Protein AF-A0A496WKT6-F1 (afdb_monomer)

Mean predicted aligned error: 9.37 Å

Nearest PDB structures (foldseek):
  3ge2-assembly1_A-2  TM=4.734E-01  e=3.370E+00  Streptococcus pneumoniae TIGR4
  5cyb-assembly1_A-2  TM=4.180E-01  e=4.464E+00  Streptococcus pneumoniae
  1j1t-assembly1_A  TM=3.354E-01  e=2.031E+00  Alteromonas sp. 272

Sequence (180 aa):
MPILKKLAAICFAIAYWLSPQLMANPLDGVAYVGAETCSGCHQKQHQQWQQSDHHKAMQVATADSVLGDFSSVTLSYHDIKSRFYKNKKHYYVDTLDNAGATSTFEIKYTFGFYPLQQYLLETKDGHIQALNTAWDSRSEEEGGQRWFHLQPDENITPEHPFFWARHFQNWNSRCASCHS

Foldseek 3Di:
DDDPPPPVPPVVVVVVVPPPPPPVPDPPDDDDPDPVVVCVPPVVVSVVCCPDQLVLQKDFDWPVNDQADQCQDWDAALNWIWTWHDDDTWIKIFTAALVRDTDIFTFGMWHTDPQKIWTWTQDPPRWIFTAQKIARNDDVVVVGRDIDGVCRPDNDDSPRCPHRNHDVRGCVPNPVVPRD

Solvent-accessible surface area (backbone atoms only — not comparable to full-atom values): 10717 Å² total; per-residue (Å²): 140,90,73,86,78,71,72,76,66,63,71,66,64,59,62,71,76,67,55,76,73,80,68,69,72,67,89,80,80,73,76,88,71,61,72,72,70,46,35,85,83,38,48,70,62,44,58,55,41,68,73,34,66,76,54,38,31,43,40,66,45,37,85,90,62,54,85,59,81,37,88,61,44,73,48,76,57,71,91,44,57,39,36,28,27,61,59,94,78,45,40,34,36,38,28,66,41,76,85,63,46,81,42,79,42,54,41,51,26,30,34,41,57,76,65,38,28,33,41,28,34,69,50,77,96,80,43,33,25,35,48,53,49,32,24,28,58,37,52,65,94,77,71,24,71,41,81,47,56,81,64,75,88,56,91,54,45,77,86,33,59,72,23,36,76,30,77,77,21,31,31,68,86,72,42,35,92,83,48,109

Structure (mmCIF, N/CA/C/O backbone):
data_AF-A0A496WKT6-F1
#
_entry.id   AF-A0A496WKT6-F1
#
loop_
_atom_site.group_PDB
_atom_site.id
_atom_site.type_symbol
_atom_site.label_atom_id
_atom_site.label_alt_id
_atom_site.label_comp_id
_atom_site.label_asym_id
_atom_site.label_entity_id
_atom_site.label_seq_id
_atom_site.pdbx_PDB_ins_code
_atom_site.Cartn_x
_atom_site.Cartn_y
_atom_site.Cartn_z
_atom_site.occupancy
_atom_site.B_iso_or_equiv
_atom_site.auth_seq_id
_atom_site.auth_comp_id
_atom_site.auth_asym_id
_atom_site.auth_atom_id
_atom_sit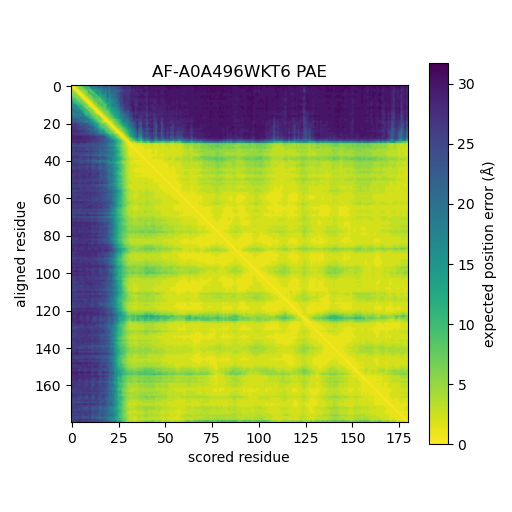e.pdbx_PDB_model_num
ATOM 1 N N . MET A 1 1 ? 23.785 -76.139 1.133 1.00 49.91 1 MET A N 1
ATOM 2 C CA . MET A 1 1 ? 23.189 -75.620 -0.124 1.00 49.91 1 MET A CA 1
ATOM 3 C C . MET A 1 1 ? 21.771 -76.165 -0.242 1.00 49.91 1 MET A C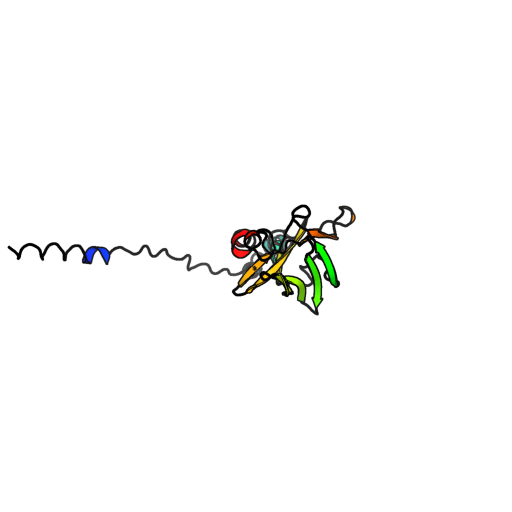 1
ATOM 5 O O . MET A 1 1 ? 21.636 -77.356 -0.028 1.00 49.91 1 MET A O 1
ATOM 9 N N . PRO A 1 2 ? 20.725 -75.427 -0.640 1.00 49.38 2 PRO A N 1
ATOM 10 C CA . PRO A 1 2 ? 20.384 -74.024 -0.437 1.00 49.38 2 PRO A CA 1
ATOM 11 C C . PRO A 1 2 ? 18.871 -73.907 -0.094 1.00 49.38 2 PRO A C 1
ATOM 13 O O . PRO A 1 2 ? 18.097 -73.433 -0.913 1.00 49.38 2 PRO A O 1
ATOM 16 N N . ILE A 1 3 ? 18.413 -74.389 1.071 1.00 53.09 3 ILE A N 1
ATOM 17 C CA . ILE A 1 3 ? 16.964 -74.357 1.413 1.00 53.09 3 ILE A CA 1
ATOM 18 C C . ILE A 1 3 ? 16.673 -73.607 2.729 1.00 53.09 3 ILE A C 1
ATOM 20 O O . ILE A 1 3 ? 15.582 -73.079 2.909 1.00 53.09 3 ILE A O 1
ATOM 24 N N . LEU A 1 4 ? 17.672 -73.389 3.593 1.00 50.53 4 LEU A N 1
ATOM 25 C CA . LEU A 1 4 ? 17.487 -72.680 4.872 1.00 50.53 4 LEU A CA 1
ATOM 26 C C . LEU A 1 4 ? 17.554 -71.136 4.809 1.00 50.53 4 LEU A C 1
ATOM 28 O O . LEU A 1 4 ? 17.480 -70.487 5.845 1.00 50.53 4 LEU A O 1
ATOM 32 N N . LYS A 1 5 ? 17.680 -70.517 3.625 1.00 48.59 5 LYS A N 1
ATOM 33 C CA . LYS A 1 5 ? 17.775 -69.043 3.490 1.00 48.59 5 LYS A CA 1
ATOM 34 C C . LYS A 1 5 ? 16.471 -68.334 3.096 1.0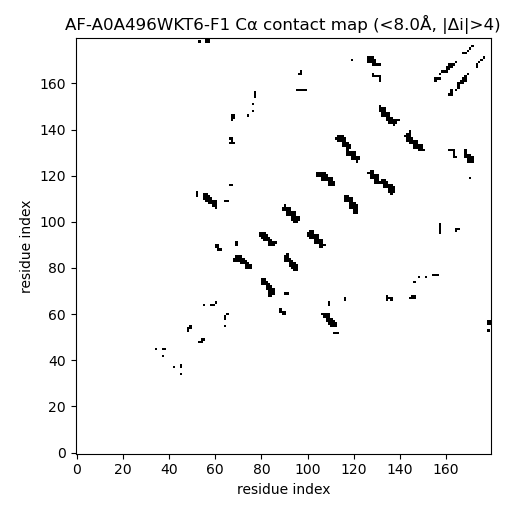0 48.59 5 LYS A C 1
ATOM 36 O O . LYS A 1 5 ? 16.482 -67.117 2.960 1.00 48.59 5 LYS A O 1
ATOM 41 N N . LYS A 1 6 ? 15.352 -69.047 2.914 1.00 50.62 6 LYS A N 1
ATOM 42 C CA . LYS A 1 6 ? 14.091 -68.431 2.444 1.00 50.62 6 LYS A CA 1
ATOM 43 C C . LYS A 1 6 ? 13.041 -68.153 3.524 1.00 50.62 6 LYS A C 1
ATOM 45 O O . LYS A 1 6 ? 12.056 -67.493 3.224 1.00 50.62 6 LYS A O 1
ATOM 50 N N . LEU A 1 7 ? 13.258 -68.575 4.770 1.00 49.38 7 LEU A N 1
ATOM 51 C CA . LEU A 1 7 ? 12.285 -68.359 5.854 1.00 49.38 7 LEU A CA 1
ATOM 52 C C . LEU A 1 7 ? 12.577 -67.129 6.732 1.00 49.38 7 LEU A C 1
ATOM 54 O O . LEU A 1 7 ? 11.679 -66.656 7.414 1.00 49.38 7 LEU A O 1
ATOM 58 N N . ALA A 1 8 ? 13.776 -66.542 6.664 1.00 49.19 8 ALA A N 1
ATOM 59 C CA . ALA A 1 8 ? 14.111 -65.343 7.444 1.00 49.19 8 ALA A CA 1
ATOM 60 C C . ALA A 1 8 ? 13.703 -64.013 6.771 1.00 49.19 8 ALA A C 1
ATOM 62 O O . ALA A 1 8 ? 13.700 -62.975 7.423 1.00 49.19 8 ALA A O 1
ATOM 63 N N . ALA A 1 9 ? 13.339 -64.022 5.483 1.00 49.06 9 ALA A N 1
ATOM 64 C CA . ALA A 1 9 ? 13.012 -62.798 4.739 1.00 49.06 9 ALA A CA 1
ATOM 65 C C . ALA A 1 9 ? 11.518 -62.420 4.770 1.00 49.06 9 ALA A C 1
ATOM 67 O O . ALA A 1 9 ? 11.159 -61.326 4.349 1.00 49.06 9 ALA A O 1
ATOM 68 N N . ILE A 1 10 ? 10.641 -63.299 5.268 1.00 49.53 10 ILE A N 1
ATOM 69 C CA . ILE A 1 10 ? 9.184 -63.071 5.242 1.00 49.53 10 ILE A CA 1
ATOM 70 C C . ILE A 1 10 ? 8.683 -62.413 6.542 1.00 49.53 10 ILE A C 1
ATOM 72 O O . ILE A 1 10 ? 7.690 -61.692 6.518 1.00 49.53 10 ILE A O 1
ATOM 76 N N . CYS A 1 11 ? 9.408 -62.535 7.660 1.00 47.59 11 CYS A N 1
ATOM 77 C CA . CYS A 1 11 ? 9.005 -61.897 8.921 1.00 47.59 11 CYS A CA 1
ATOM 78 C C . CYS A 1 11 ? 9.361 -60.404 9.036 1.00 47.59 11 CYS A C 1
ATOM 80 O O . CYS A 1 11 ? 8.801 -59.732 9.895 1.00 47.59 11 CYS A O 1
ATOM 82 N N . PHE A 1 12 ? 10.222 -59.852 8.174 1.00 45.38 12 PHE A N 1
ATOM 83 C CA . PHE A 1 12 ? 10.554 -58.417 8.207 1.00 45.38 12 PHE A CA 1
ATOM 84 C C . PHE A 1 12 ? 9.697 -57.544 7.274 1.00 45.38 12 PHE A C 1
ATOM 86 O O . PHE A 1 12 ? 9.683 -56.327 7.430 1.00 45.38 12 PHE A O 1
ATOM 93 N N . ALA A 1 13 ? 8.937 -58.134 6.345 1.00 48.50 13 ALA A N 1
ATOM 94 C CA . ALA A 1 13 ? 8.092 -57.372 5.420 1.00 48.50 13 ALA A CA 1
ATOM 95 C C . ALA A 1 13 ? 6.701 -57.024 5.991 1.00 48.50 13 ALA A C 1
ATOM 97 O 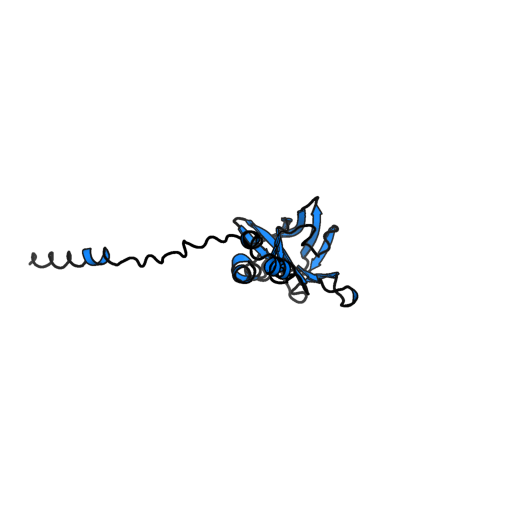O . ALA A 1 13 ? 6.059 -56.092 5.516 1.00 48.50 13 ALA A O 1
ATOM 98 N N . ILE A 1 14 ? 6.239 -57.732 7.028 1.00 48.44 14 ILE A N 1
ATOM 99 C CA . ILE A 1 14 ? 4.912 -57.509 7.635 1.00 48.44 14 ILE A CA 1
ATOM 100 C C . ILE A 1 14 ? 4.972 -56.431 8.735 1.00 48.44 14 ILE A C 1
ATOM 102 O O . ILE A 1 14 ? 3.994 -55.728 8.973 1.00 48.44 14 ILE A O 1
ATOM 106 N N . ALA A 1 15 ? 6.137 -56.218 9.356 1.00 47.81 15 ALA A N 1
ATOM 107 C CA . ALA A 1 15 ? 6.308 -55.220 10.416 1.00 47.81 15 ALA A CA 1
ATOM 108 C C . ALA A 1 15 ? 6.337 -53.759 9.914 1.00 47.81 15 ALA A C 1
ATOM 110 O O . ALA A 1 15 ? 6.091 -52.844 10.694 1.00 47.81 15 ALA A O 1
ATOM 111 N N . TYR A 1 16 ? 6.574 -53.521 8.618 1.00 46.38 16 TYR A N 1
ATOM 112 C CA . TYR A 1 16 ? 6.494 -52.174 8.029 1.00 46.38 16 TYR A CA 1
ATOM 113 C C . TYR A 1 16 ? 5.067 -51.748 7.645 1.00 46.38 16 TYR A C 1
ATOM 115 O O . TYR A 1 16 ? 4.831 -50.568 7.410 1.00 46.38 16 TYR A O 1
ATOM 123 N N . TRP A 1 17 ? 4.105 -52.678 7.626 1.00 48.31 17 TRP A N 1
ATOM 124 C CA . TRP A 1 17 ? 2.692 -52.393 7.326 1.00 48.31 17 TRP A CA 1
ATOM 125 C C . TRP A 1 17 ? 1.844 -52.088 8.569 1.00 48.31 17 TRP A C 1
ATOM 127 O O . TRP A 1 17 ? 0.676 -51.736 8.448 1.00 48.31 17 TRP A O 1
ATOM 137 N N . LEU A 1 18 ? 2.435 -52.203 9.760 1.00 48.38 18 LEU A N 1
ATOM 138 C CA . LEU A 1 18 ? 1.813 -51.890 11.052 1.00 48.38 18 LEU A CA 1
ATOM 139 C C . LEU A 1 18 ? 2.598 -50.825 11.820 1.0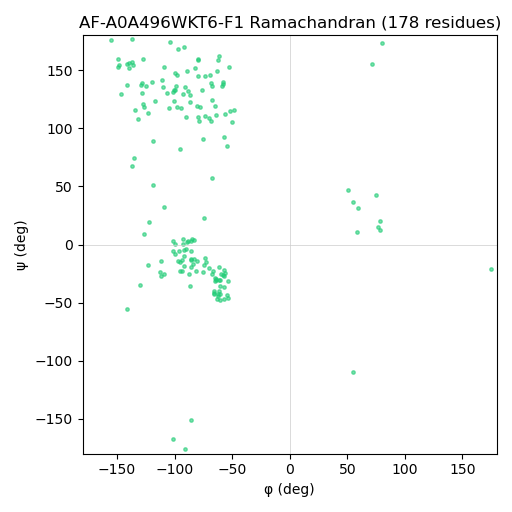0 48.38 18 LEU A C 1
ATOM 141 O O . LEU A 1 18 ? 2.440 -50.683 13.030 1.00 48.38 18 LEU A O 1
ATOM 145 N N . SER A 1 19 ? 3.435 -50.051 11.126 1.00 52.50 19 SER A N 1
ATOM 146 C CA . SER A 1 19 ? 3.768 -48.735 11.654 1.00 52.50 19 SER A CA 1
ATOM 147 C C . SER A 1 19 ? 2.458 -47.952 11.636 1.00 52.50 19 SER A C 1
ATOM 149 O O . SER A 1 19 ? 1.892 -47.799 10.549 1.00 52.50 19 SER A O 1
ATOM 151 N N . PRO A 1 20 ? 1.940 -47.472 12.782 1.00 54.06 20 PRO A N 1
ATOM 152 C CA . PRO A 1 20 ? 0.956 -46.417 12.722 1.00 54.06 20 PRO A CA 1
ATOM 153 C C . PRO A 1 20 ? 1.670 -45.328 11.939 1.00 54.06 20 PRO A C 1
ATOM 155 O O . PRO A 1 20 ? 2.682 -44.790 12.396 1.00 54.06 20 PRO A O 1
ATOM 158 N N . GLN A 1 21 ? 1.200 -45.047 10.723 1.00 59.75 21 GLN A N 1
ATOM 159 C CA . GLN A 1 21 ? 1.409 -43.720 10.192 1.00 59.75 21 GLN A CA 1
ATOM 160 C C . GLN A 1 21 ? 0.967 -42.830 11.344 1.00 59.75 21 GLN A C 1
ATOM 162 O O . GLN A 1 21 ? -0.179 -42.918 11.794 1.00 59.75 21 GLN A O 1
ATOM 167 N N . LEU A 1 22 ? 1.907 -42.067 11.898 1.00 53.47 22 LEU A N 1
ATOM 168 C CA . LEU A 1 22 ? 1.570 -40.814 12.531 1.00 53.47 22 LEU A CA 1
ATOM 169 C C . LEU A 1 22 ? 0.815 -40.062 11.439 1.00 53.47 22 LEU A C 1
ATOM 171 O O . LEU A 1 22 ? 1.399 -39.335 10.641 1.00 53.47 22 LEU A O 1
ATOM 175 N N . MET A 1 23 ? -0.486 -40.339 11.348 1.00 53.28 23 MET A N 1
ATOM 176 C CA . MET A 1 23 ? -1.469 -39.418 10.853 1.00 53.28 23 MET A CA 1
ATOM 177 C C . MET A 1 23 ? -1.252 -38.251 11.792 1.00 53.28 23 MET A C 1
ATOM 179 O O . MET A 1 23 ? -1.722 -38.245 12.931 1.00 53.28 23 MET A O 1
ATOM 183 N N . ALA A 1 24 ? -0.398 -37.323 11.369 1.00 54.75 24 ALA A N 1
ATOM 184 C CA . ALA A 1 24 ? -0.526 -35.969 11.827 1.00 54.75 24 ALA A CA 1
ATOM 185 C C . ALA A 1 24 ? -1.998 -35.678 11.576 1.00 54.75 24 ALA A C 1
ATOM 187 O O . ALA A 1 24 ? -2.410 -35.619 10.420 1.00 54.75 24 ALA A O 1
ATOM 188 N N . ASN A 1 25 ? -2.802 -35.648 12.642 1.00 52.69 25 ASN A N 1
ATOM 189 C CA . ASN A 1 25 ? -4.105 -35.029 12.550 1.00 52.69 25 ASN A CA 1
ATOM 190 C C . ASN A 1 25 ? -3.781 -33.656 11.972 1.00 52.69 25 ASN A C 1
ATOM 192 O O . ASN A 1 25 ? -3.066 -32.890 12.637 1.00 52.69 25 ASN A O 1
ATOM 196 N N . PRO A 1 26 ? -4.236 -33.337 10.749 1.00 59.00 26 PRO A N 1
ATOM 197 C CA . PRO A 1 26 ? -4.323 -31.942 10.400 1.00 59.00 26 PRO A CA 1
ATOM 198 C C . PRO A 1 26 ? -5.129 -31.307 11.537 1.00 59.00 26 PRO A C 1
ATOM 200 O O . PRO A 1 26 ? -5.925 -31.977 12.207 1.00 59.00 26 PRO A O 1
ATOM 203 N N . LEU A 1 27 ? -4.928 -30.029 11.806 1.00 59.00 27 LEU A N 1
ATOM 204 C CA . LEU A 1 27 ? -5.876 -29.282 12.626 1.00 59.00 27 LEU A CA 1
ATOM 205 C C . LEU A 1 27 ? -7.208 -29.152 11.850 1.00 59.00 27 LEU A C 1
ATOM 207 O O . LEU A 1 27 ? -7.673 -28.056 11.571 1.00 59.00 27 LEU A O 1
ATOM 211 N N . ASP A 1 28 ? -7.808 -30.276 11.461 1.00 62.28 28 ASP A N 1
ATOM 212 C CA . ASP A 1 28 ? -9.133 -30.409 10.893 1.00 62.28 28 ASP A CA 1
ATOM 213 C C . ASP A 1 28 ? -10.098 -30.239 12.061 1.00 62.28 28 ASP A C 1
ATOM 215 O O . ASP A 1 28 ? -10.422 -31.193 12.771 1.00 62.28 28 ASP A O 1
ATOM 219 N N . GLY A 1 29 ? -10.526 -29.005 12.326 1.00 56.31 29 GLY A N 1
ATOM 220 C CA . GLY A 1 29 ? -11.596 -28.836 13.306 1.00 56.31 29 GLY A CA 1
ATOM 221 C C . GLY A 1 29 ? -12.005 -27.430 13.697 1.00 56.31 29 GLY A C 1
ATOM 222 O O . GLY A 1 29 ? -13.133 -27.266 14.150 1.00 56.31 29 GLY A O 1
ATOM 223 N N . VAL A 1 30 ? -11.171 -26.408 13.509 1.00 64.62 30 VAL A N 1
ATOM 224 C CA . VAL A 1 30 ? -11.621 -25.026 13.729 1.00 64.62 30 VAL A CA 1
ATOM 225 C C . VAL A 1 30 ? -11.493 -24.266 12.424 1.00 64.62 30 VAL A C 1
ATOM 227 O O . VAL A 1 30 ? -10.456 -23.686 12.115 1.00 64.62 30 VAL A O 1
ATOM 230 N N . ALA A 1 31 ? -12.563 -24.307 11.631 1.00 84.06 31 ALA A N 1
ATOM 231 C CA . ALA A 1 31 ? -12.713 -23.402 10.505 1.00 84.06 31 ALA A CA 1
ATOM 232 C C . ALA A 1 31 ? -12.654 -21.955 11.014 1.00 84.06 31 ALA A C 1
ATOM 234 O O . ALA A 1 31 ? -13.249 -21.624 12.042 1.00 84.06 31 ALA A O 1
ATOM 235 N N . TYR A 1 32 ? -11.948 -21.085 10.295 1.00 87.94 32 TYR A N 1
ATOM 236 C CA . TYR A 1 32 ? -11.981 -19.653 10.566 1.00 87.94 32 TYR A CA 1
ATOM 237 C C . TYR A 1 32 ? -13.401 -19.127 10.305 1.00 87.94 32 TYR A C 1
ATOM 239 O O . TYR A 1 32 ? -13.860 -19.107 9.165 1.00 87.94 32 TYR A O 1
ATOM 247 N N . VAL A 1 33 ? -14.110 -18.727 11.365 1.00 93.31 33 VAL A N 1
ATOM 248 C CA . VAL A 1 33 ? -15.515 -18.269 11.290 1.00 93.31 33 VAL A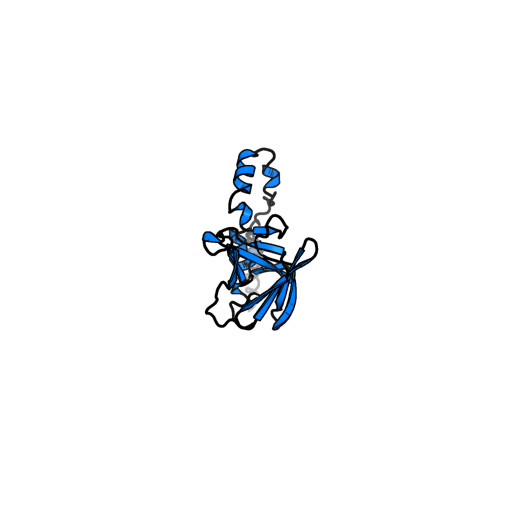 CA 1
ATOM 249 C C . VAL A 1 33 ? -15.662 -16.759 11.068 1.00 93.31 33 VAL A C 1
ATOM 251 O O . VAL A 1 33 ? -16.780 -16.266 10.928 1.00 93.31 33 VAL A O 1
ATOM 254 N N . GLY A 1 34 ? -14.549 -16.021 11.042 1.00 93.00 34 GLY A N 1
ATOM 255 C CA . GLY A 1 34 ? -14.532 -14.564 10.913 1.00 93.00 34 GLY A CA 1
ATOM 256 C C . GLY A 1 34 ? -15.022 -13.815 12.159 1.00 93.00 34 GLY A C 1
ATOM 257 O O . GLY A 1 34 ? -15.798 -14.325 12.967 1.00 93.00 34 GLY A O 1
ATOM 258 N N . ALA A 1 35 ? -14.568 -12.569 12.306 1.00 93.94 35 ALA A N 1
ATOM 259 C CA . ALA A 1 35 ? -14.901 -11.725 13.457 1.00 93.94 35 ALA A CA 1
ATOM 260 C C . ALA A 1 35 ? -16.400 -11.380 13.550 1.00 93.94 35 ALA A C 1
ATOM 262 O O . ALA A 1 35 ? -16.931 -11.243 14.652 1.00 93.94 35 ALA A O 1
ATOM 263 N N . GLU A 1 36 ? -17.096 -11.307 12.412 1.00 95.19 36 GLU A N 1
ATOM 264 C CA . GLU A 1 36 ? -18.522 -10.962 12.367 1.00 95.19 36 GLU A CA 1
ATOM 265 C C . GLU A 1 36 ? -19.408 -11.991 13.075 1.00 95.19 36 GLU A C 1
ATOM 267 O O . GLU A 1 36 ? -20.402 -11.626 13.696 1.00 95.19 36 GLU A O 1
ATOM 272 N N . THR A 1 37 ? -19.016 -13.268 13.085 1.00 96.06 37 THR A N 1
ATOM 273 C CA . THR A 1 37 ? -19.725 -14.310 13.847 1.00 96.06 37 THR A CA 1
ATOM 274 C C . THR A 1 37 ? -19.733 -14.002 15.351 1.00 96.06 37 THR A C 1
ATOM 276 O O . THR A 1 37 ? -20.683 -14.333 16.060 1.00 96.06 37 THR A O 1
ATOM 279 N N . CYS A 1 38 ? -18.699 -13.321 15.851 1.00 96.44 38 CYS A N 1
ATOM 280 C CA . CYS A 1 38 ? -18.548 -12.971 17.261 1.00 96.44 38 CYS A CA 1
ATOM 281 C C . CYS A 1 38 ? -19.352 -11.719 17.654 1.00 96.44 38 CYS A C 1
ATOM 283 O O . CYS A 1 38 ? -19.658 -11.530 18.837 1.00 96.44 38 CYS A O 1
ATOM 285 N N . SER A 1 39 ? -19.690 -10.851 16.693 1.00 96.88 39 SER A N 1
ATOM 286 C CA . SER A 1 39 ? -20.239 -9.514 16.960 1.00 96.88 39 SER A CA 1
ATOM 287 C C . SER A 1 39 ? -21.617 -9.554 17.635 1.00 96.88 39 SER A C 1
ATOM 289 O O . SER A 1 39 ? -21.924 -8.682 18.447 1.00 96.88 39 SER A O 1
ATOM 291 N N . GLY A 1 40 ? -22.409 -10.606 17.395 1.00 95.94 40 GLY A N 1
ATOM 292 C CA . GLY A 1 40 ? -23.747 -10.786 17.971 1.00 95.94 40 GLY A CA 1
ATOM 293 C C . GLY A 1 40 ? -23.785 -11.022 19.488 1.00 95.94 40 GLY A C 1
ATOM 294 O O . GLY A 1 40 ? -24.784 -10.690 20.122 1.00 95.94 40 GLY A O 1
ATOM 295 N N . CYS A 1 41 ? -22.709 -11.547 20.083 1.00 98.38 41 CYS A N 1
ATOM 296 C CA . CYS A 1 41 ? -22.600 -11.767 21.535 1.00 98.38 41 CYS A CA 1
ATOM 297 C C . CYS A 1 41 ? -21.547 -10.863 22.196 1.00 98.38 41 CYS A C 1
ATOM 299 O O . CYS A 1 41 ? -21.627 -10.598 23.394 1.00 98.38 41 CYS A O 1
ATOM 301 N N . HIS A 1 42 ? -20.559 -10.389 21.430 1.00 98.25 42 HIS A N 1
ATOM 302 C CA . HIS A 1 42 ? -19.425 -9.602 21.917 1.00 98.25 42 HIS A CA 1
ATOM 303 C C . HIS A 1 42 ? -19.382 -8.206 21.281 1.00 98.25 42 HIS A C 1
ATOM 305 O O . HIS A 1 42 ? -18.344 -7.782 20.768 1.00 98.25 42 HIS A O 1
ATOM 311 N N . GLN A 1 43 ? -20.499 -7.469 21.313 1.00 98.31 43 GLN A N 1
ATOM 312 C CA . GLN A 1 43 ? -20.623 -6.186 20.604 1.00 98.31 43 GLN A CA 1
ATOM 313 C C . GLN A 1 43 ? -19.544 -5.184 21.025 1.00 98.31 43 GLN A C 1
ATOM 315 O O . GLN A 1 43 ? -18.909 -4.562 20.178 1.00 98.31 43 GLN A O 1
ATOM 320 N N . LYS A 1 44 ? -19.317 -5.034 22.337 1.00 98.31 44 LYS A N 1
ATOM 321 C CA . LYS A 1 44 ? -18.369 -4.048 22.872 1.00 98.31 44 LYS A CA 1
ATOM 322 C C . LYS A 1 44 ? -16.939 -4.338 22.417 1.00 98.31 44 LYS A C 1
ATOM 324 O O . LYS A 1 44 ? -16.243 -3.429 21.977 1.00 98.31 44 LYS A O 1
ATOM 329 N N . GLN A 1 45 ? -16.506 -5.594 22.511 1.00 98.44 45 GLN A N 1
ATOM 330 C CA . GLN A 1 45 ? -15.173 -6.017 22.083 1.00 98.44 45 GLN A CA 1
ATOM 331 C C . GLN A 1 45 ? -15.016 -5.869 20.572 1.00 98.44 45 GLN A C 1
ATOM 333 O O . GLN A 1 45 ? -13.989 -5.374 20.122 1.00 98.44 45 GLN A O 1
ATOM 338 N N . HIS A 1 46 ? -16.040 -6.239 19.799 1.00 98.12 46 HIS A N 1
ATOM 339 C CA . HIS A 1 46 ? -16.033 -6.081 18.349 1.00 98.12 46 HIS A CA 1
ATOM 340 C C . HIS A 1 46 ? -15.882 -4.610 17.940 1.00 98.12 46 HIS A C 1
ATOM 342 O O . HIS A 1 46 ? -15.007 -4.283 17.146 1.00 98.12 46 HIS A O 1
ATOM 348 N N . GLN A 1 47 ? -16.657 -3.708 18.548 1.00 97.62 47 GLN A N 1
ATOM 349 C CA . GLN A 1 47 ? -16.571 -2.265 18.295 1.00 97.62 47 GLN A CA 1
ATOM 350 C C . GLN A 1 47 ? -15.190 -1.692 18.636 1.00 97.62 47 GLN A C 1
ATOM 352 O O . GLN A 1 47 ? -14.642 -0.900 17.874 1.00 97.62 47 GLN A O 1
ATOM 357 N N . GLN A 1 48 ? -14.602 -2.104 19.763 1.00 98.00 48 GLN A N 1
ATOM 358 C CA . GLN A 1 48 ? -13.249 -1.686 20.143 1.00 98.00 48 GLN A CA 1
ATOM 359 C C . GLN A 1 48 ? -12.194 -2.235 19.176 1.00 98.00 48 GLN A C 1
ATOM 361 O O . GLN A 1 48 ? -11.287 -1.510 18.769 1.00 98.00 48 GLN A O 1
ATOM 366 N N . TRP A 1 49 ? -12.322 -3.502 18.780 1.00 97.62 49 TRP A N 1
ATOM 367 C CA . TRP A 1 49 ? -11.419 -4.138 17.827 1.00 97.62 49 TRP A CA 1
ATOM 368 C C . TRP A 1 49 ? -11.463 -3.454 16.458 1.00 97.62 49 TRP A C 1
ATOM 370 O O . TRP A 1 49 ? -10.400 -3.149 15.926 1.00 97.62 49 TRP A O 1
ATOM 380 N N . GLN A 1 50 ? -12.648 -3.127 15.932 1.00 96.12 50 GLN A N 1
ATOM 381 C CA . GLN A 1 50 ? -12.810 -2.435 14.644 1.00 96.12 50 GLN A CA 1
ATOM 382 C C . GLN A 1 50 ? -12.073 -1.085 14.584 1.00 96.12 50 GLN A C 1
ATOM 384 O O . GLN A 1 50 ? -11.658 -0.645 13.516 1.00 96.12 50 GLN A O 1
ATOM 389 N N . GLN A 1 51 ? -11.868 -0.429 15.728 1.00 94.88 51 GLN A N 1
ATOM 390 C CA . GLN A 1 51 ? -11.129 0.836 15.812 1.00 94.88 51 GLN A CA 1
ATOM 391 C C . GLN A 1 51 ? -9.610 0.647 15.944 1.00 94.88 51 GLN A C 1
ATOM 393 O O . GLN A 1 51 ? -8.855 1.606 15.762 1.00 94.88 51 GLN A O 1
ATOM 398 N N . SER A 1 52 ? -9.153 -0.570 16.246 1.00 95.88 52 SER A N 1
ATOM 399 C CA . SER A 1 52 ? -7.747 -0.882 16.502 1.00 95.88 52 SER A CA 1
ATOM 400 C C . SER A 1 52 ? -6.926 -1.036 15.223 1.00 95.88 52 SER A C 1
ATOM 402 O O . SER A 1 52 ? -7.451 -1.359 14.157 1.00 95.88 52 SER A O 1
ATOM 404 N N . ASP A 1 53 ? -5.610 -0.890 15.344 1.00 94.62 53 ASP A N 1
ATOM 405 C CA . ASP A 1 53 ? -4.695 -1.121 14.223 1.00 94.62 53 ASP A CA 1
ATOM 406 C C . ASP A 1 53 ? -4.597 -2.602 13.841 1.00 94.62 53 ASP A C 1
ATOM 408 O O . ASP A 1 53 ? -4.284 -2.907 12.696 1.00 94.62 53 ASP A O 1
ATOM 412 N N . HIS A 1 54 ? -4.963 -3.531 14.735 1.00 95.38 54 HIS A N 1
ATOM 413 C CA . HIS A 1 54 ? -5.077 -4.952 14.386 1.00 95.38 54 HIS A CA 1
ATOM 414 C C . HIS A 1 54 ? -6.153 -5.186 13.324 1.00 95.38 54 HIS A C 1
ATOM 416 O O . HIS A 1 54 ? -5.927 -5.931 12.378 1.00 95.38 54 HIS A O 1
ATOM 422 N N . HIS A 1 55 ? -7.310 -4.531 13.449 1.00 95.19 55 HIS A N 1
ATOM 423 C CA . HIS A 1 55 ? -8.363 -4.619 12.435 1.00 95.19 55 HIS A CA 1
ATOM 424 C C . HIS A 1 55 ? -7.927 -4.005 11.097 1.00 95.19 55 HIS A C 1
ATOM 426 O O . HIS A 1 55 ? -8.341 -4.460 10.034 1.00 95.19 55 HIS A O 1
ATOM 432 N N . LYS A 1 56 ? -7.068 -2.983 11.151 1.00 95.50 56 LYS A N 1
ATOM 433 C CA . LYS A 1 56 ? -6.565 -2.257 9.979 1.00 95.50 56 LYS A CA 1
ATOM 434 C C . LYS A 1 56 ? -5.239 -2.814 9.449 1.00 95.50 56 LYS A C 1
ATOM 436 O O . LYS A 1 56 ? -4.665 -2.233 8.533 1.00 95.50 56 LYS A O 1
ATOM 441 N N . ALA A 1 57 ? -4.741 -3.916 10.016 1.00 95.69 57 ALA A N 1
ATOM 442 C CA . ALA A 1 57 ? -3.459 -4.500 9.637 1.00 95.69 57 ALA A CA 1
ATOM 443 C C . ALA A 1 57 ? -3.461 -4.924 8.163 1.00 95.69 57 ALA A C 1
ATOM 445 O O . ALA A 1 57 ? -2.489 -4.673 7.453 1.00 95.69 57 ALA A O 1
ATOM 446 N N . MET A 1 58 ? -4.577 -5.490 7.701 1.00 96.31 58 MET A N 1
ATOM 447 C CA . MET A 1 58 ? -4.859 -5.762 6.299 1.00 96.31 58 MET A CA 1
ATOM 448 C C . MET A 1 58 ? -6.358 -5.610 6.051 1.00 96.31 58 MET A C 1
ATOM 450 O O . MET A 1 58 ? -7.171 -6.196 6.762 1.00 96.31 58 MET A O 1
ATOM 454 N N . GLN A 1 59 ? -6.741 -4.841 5.034 1.00 96.88 59 GLN A N 1
ATOM 455 C CA . GLN A 1 59 ? -8.144 -4.672 4.651 1.00 96.88 59 GLN A CA 1
ATOM 456 C C . GLN A 1 59 ? -8.290 -4.753 3.136 1.00 96.88 59 GLN A C 1
ATOM 458 O O . GLN A 1 59 ? -7.360 -4.450 2.394 1.00 96.88 59 GLN A O 1
ATOM 463 N N . VAL A 1 60 ? -9.472 -5.141 2.652 1.00 97.25 60 VAL A N 1
ATOM 464 C CA . VAL A 1 60 ? -9.798 -5.019 1.223 1.00 97.25 60 VAL A CA 1
ATOM 465 C C . VAL A 1 60 ? -9.693 -3.550 0.824 1.00 97.25 60 VAL A C 1
ATOM 467 O O . VAL A 1 60 ? -10.166 -2.681 1.558 1.00 97.25 60 VAL A O 1
ATOM 470 N N . ALA A 1 61 ? -9.091 -3.265 -0.328 1.00 98.25 61 ALA A N 1
ATOM 471 C CA . ALA A 1 61 ? -8.956 -1.905 -0.831 1.00 98.25 61 ALA A CA 1
ATOM 472 C C . ALA A 1 61 ? -10.322 -1.357 -1.277 1.00 98.25 61 ALA A C 1
ATOM 474 O O . ALA A 1 61 ? -10.897 -1.773 -2.282 1.00 98.25 61 ALA A O 1
ATOM 475 N N . THR A 1 62 ? -10.850 -0.410 -0.507 1.00 98.06 62 THR A N 1
ATOM 476 C CA . THR A 1 62 ? -12.137 0.250 -0.739 1.00 98.06 62 THR A CA 1
ATOM 477 C C . THR A 1 62 ? -12.005 1.750 -0.490 1.00 98.06 62 THR A C 1
ATOM 479 O O . THR A 1 62 ? -10.949 2.232 -0.086 1.00 98.06 62 THR A O 1
ATOM 482 N N . ALA A 1 63 ? -13.086 2.499 -0.718 1.00 97.75 63 ALA A N 1
ATOM 483 C CA . ALA A 1 63 ? -13.116 3.923 -0.395 1.00 97.75 63 ALA A CA 1
ATOM 484 C C . ALA A 1 63 ? -12.887 4.221 1.096 1.00 97.75 63 ALA A C 1
ATOM 486 O O . ALA A 1 63 ? -12.390 5.298 1.399 1.00 97.75 63 ALA A O 1
ATOM 487 N N . ASP A 1 64 ? -13.204 3.275 1.984 1.00 96.75 64 ASP A N 1
ATOM 488 C CA . ASP A 1 64 ? -13.130 3.477 3.434 1.00 96.75 64 ASP A CA 1
ATOM 489 C C . ASP A 1 64 ? -11.774 3.061 4.029 1.00 96.75 64 ASP A C 1
ATOM 491 O O . ASP A 1 64 ? -11.438 3.461 5.141 1.00 96.75 64 ASP A O 1
ATOM 495 N N . SER A 1 65 ? -10.992 2.249 3.310 1.00 97.81 65 SER A N 1
ATOM 496 C CA . SER A 1 65 ? -9.726 1.682 3.800 1.00 97.81 65 SER A CA 1
ATOM 497 C C . SER A 1 65 ? -8.481 2.267 3.131 1.00 97.81 65 SER A C 1
ATOM 499 O O . SER A 1 65 ? -7.405 2.245 3.733 1.00 97.81 65 SER A O 1
ATOM 501 N N . VAL A 1 66 ? -8.601 2.781 1.900 1.00 98.56 66 VAL A N 1
ATOM 502 C CA . VAL A 1 66 ? -7.488 3.388 1.155 1.00 98.56 66 VAL A CA 1
ATOM 503 C C . VAL A 1 66 ? -7.255 4.818 1.631 1.00 98.56 66 VAL A C 1
ATOM 505 O O . VAL A 1 66 ? -8.123 5.673 1.476 1.00 98.56 66 VAL A O 1
ATOM 508 N N . LEU A 1 67 ? -6.057 5.079 2.154 1.00 98.44 67 LEU A N 1
ATOM 509 C CA . LEU A 1 67 ? -5.638 6.398 2.637 1.00 98.44 67 LEU A CA 1
ATOM 510 C C . LEU A 1 67 ? -4.858 7.204 1.593 1.00 98.44 67 LEU A C 1
ATOM 512 O O . LEU A 1 67 ? -4.775 8.422 1.691 1.00 98.44 67 LEU A O 1
ATOM 516 N N . GLY A 1 68 ? -4.250 6.526 0.622 1.00 98.25 68 GLY A N 1
ATOM 517 C CA . GLY A 1 68 ? -3.349 7.138 -0.346 1.00 98.25 68 GLY A CA 1
ATOM 518 C C . GLY A 1 68 ? -4.052 7.856 -1.481 1.00 98.25 68 GLY A C 1
ATOM 519 O O . GLY A 1 68 ? -5.205 7.576 -1.816 1.00 98.25 68 GLY A O 1
ATOM 520 N N . ASP A 1 69 ? -3.317 8.761 -2.117 1.00 98.44 69 ASP A N 1
ATOM 521 C CA . ASP A 1 69 ? -3.820 9.508 -3.261 1.00 98.44 69 ASP A CA 1
ATOM 522 C C . ASP A 1 69 ? -3.764 8.679 -4.557 1.00 98.44 69 ASP A C 1
ATOM 524 O O . ASP A 1 69 ? -2.695 8.428 -5.115 1.00 98.44 69 ASP A O 1
ATOM 528 N N . PHE A 1 70 ? -4.942 8.293 -5.057 1.00 98.69 70 PHE A N 1
ATOM 529 C CA . PHE A 1 70 ? -5.148 7.616 -6.343 1.00 98.69 70 PHE A CA 1
ATOM 530 C C . PHE A 1 70 ? -5.818 8.536 -7.384 1.00 98.69 70 PHE A C 1
ATOM 532 O O . PHE A 1 70 ? -6.571 8.075 -8.249 1.00 98.69 70 PHE A O 1
ATOM 539 N N . SER A 1 71 ? -5.555 9.844 -7.338 1.00 98.38 71 SER A N 1
ATOM 540 C CA . SER A 1 71 ? -6.056 10.846 -8.294 1.00 98.38 71 SER A CA 1
ATOM 541 C C . SER A 1 71 ? -5.357 10.828 -9.669 1.00 98.38 71 SER A C 1
ATOM 543 O O . SER A 1 71 ? -5.429 11.799 -10.419 1.00 98.38 71 SER A O 1
ATOM 545 N N . SER A 1 72 ? -4.743 9.699 -10.056 1.00 98.38 72 SER A N 1
ATOM 546 C CA . SER A 1 72 ? -3.890 9.539 -11.248 1.00 98.38 72 SER A CA 1
ATOM 547 C C . SER A 1 72 ? -2.495 10.163 -11.108 1.00 98.38 72 SER A C 1
ATOM 549 O O . SER A 1 72 ? -1.964 10.749 -12.057 1.00 98.38 72 SER A O 1
ATOM 551 N N . VAL A 1 73 ? -1.868 9.970 -9.948 1.00 98.50 73 VAL A N 1
ATOM 552 C CA . VAL A 1 73 ? -0.493 10.403 -9.668 1.00 98.50 73 VAL A CA 1
ATOM 553 C C . VAL A 1 73 ? 0.530 9.441 -10.265 1.00 98.50 73 VAL A C 1
ATOM 555 O O . VAL A 1 73 ? 0.309 8.233 -10.315 1.00 98.50 73 VAL A O 1
ATOM 558 N N . THR A 1 74 ? 1.665 9.967 -10.725 1.00 98.56 74 THR A N 1
ATOM 559 C CA . THR A 1 74 ? 2.795 9.154 -11.200 1.00 98.56 74 THR A CA 1
ATOM 560 C C . THR A 1 74 ? 4.007 9.400 -10.323 1.00 98.56 74 THR A C 1
ATOM 562 O O . THR A 1 74 ? 4.461 10.533 -10.190 1.00 98.56 74 THR A O 1
ATOM 565 N N . LEU A 1 75 ? 4.533 8.324 -9.754 1.00 97.94 75 LEU A N 1
ATOM 566 C CA . LEU A 1 75 ? 5.774 8.305 -8.995 1.00 97.94 75 LEU A CA 1
ATOM 567 C C . LEU A 1 75 ? 6.895 7.793 -9.894 1.00 97.94 75 LEU A C 1
ATOM 569 O O . LEU A 1 75 ? 6.664 6.942 -10.754 1.00 97.94 75 LEU A O 1
ATOM 573 N N . SER A 1 76 ? 8.106 8.291 -9.677 1.00 96.81 76 SER A N 1
ATOM 574 C CA . SER A 1 76 ? 9.305 7.814 -10.360 1.00 96.81 76 SER A CA 1
ATOM 575 C C . SER A 1 76 ? 10.390 7.584 -9.319 1.00 96.81 76 SER A C 1
ATOM 577 O O . SER A 1 76 ? 10.922 8.543 -8.766 1.00 96.81 76 SER A O 1
ATOM 579 N N . TYR A 1 77 ? 10.693 6.317 -9.056 1.00 96.50 77 TYR A N 1
ATOM 580 C CA . TYR A 1 77 ? 11.775 5.886 -8.172 1.00 96.50 77 TYR A CA 1
ATOM 581 C C . TYR A 1 77 ? 12.617 4.866 -8.922 1.00 96.50 77 TYR A C 1
ATOM 583 O O . TYR A 1 77 ? 12.048 4.006 -9.587 1.00 96.50 77 TYR A O 1
ATOM 591 N N . HIS A 1 78 ? 13.945 4.953 -8.825 1.00 95.94 78 HIS A N 1
ATOM 592 C CA . HIS A 1 78 ? 14.859 3.983 -9.450 1.00 95.94 78 HIS A CA 1
ATOM 593 C C . HIS A 1 78 ? 14.638 3.820 -10.962 1.00 95.94 78 HIS A C 1
ATOM 595 O O . HIS A 1 78 ? 14.670 2.715 -11.487 1.00 95.94 78 HIS A O 1
ATOM 601 N N . ASP A 1 79 ? 14.306 4.921 -11.647 1.00 94.38 79 ASP A N 1
ATOM 602 C CA . ASP A 1 79 ? 13.889 4.954 -13.061 1.00 94.38 79 ASP A CA 1
ATOM 603 C C . ASP A 1 79 ? 12.641 4.108 -13.404 1.00 94.38 79 ASP A C 1
ATOM 605 O O . ASP A 1 79 ? 12.262 3.967 -14.570 1.00 94.38 79 ASP A O 1
ATOM 609 N N . ILE A 1 80 ? 11.929 3.612 -12.389 1.00 96.12 80 ILE A N 1
ATOM 610 C CA . ILE A 1 80 ? 10.674 2.872 -12.506 1.00 96.12 80 ILE A CA 1
ATOM 611 C C . ILE A 1 80 ? 9.511 3.834 -12.270 1.00 96.12 80 ILE A C 1
ATOM 613 O O . ILE A 1 80 ? 9.332 4.403 -11.188 1.00 96.12 80 ILE A O 1
ATOM 617 N N . LYS A 1 81 ? 8.673 3.992 -13.297 1.00 97.75 81 LYS A N 1
ATOM 618 C CA . LYS A 1 81 ? 7.441 4.781 -13.212 1.00 97.75 81 LYS A CA 1
ATOM 619 C C . LYS A 1 81 ? 6.298 3.918 -12.698 1.00 97.75 81 LYS A C 1
ATOM 621 O O . LYS A 1 81 ? 6.029 2.860 -13.259 1.00 97.75 81 LYS A O 1
ATOM 626 N N . SER A 1 82 ? 5.610 4.406 -11.671 1.00 98.38 82 SER A N 1
ATOM 627 C CA . SER A 1 82 ? 4.413 3.774 -11.113 1.00 98.38 82 SER A CA 1
ATOM 628 C C . SER A 1 82 ? 3.271 4.782 -11.062 1.00 98.38 82 SER A C 1
ATOM 630 O O . SER A 1 82 ? 3.385 5.810 -10.393 1.00 98.38 82 SER A O 1
ATOM 632 N N . ARG A 1 83 ? 2.177 4.520 -11.781 1.00 98.75 83 ARG A N 1
ATOM 633 C CA . ARG A 1 83 ? 1.007 5.407 -11.836 1.00 98.75 83 ARG A CA 1
ATOM 634 C C . ARG A 1 83 ? -0.140 4.837 -11.016 1.00 98.75 83 ARG A C 1
ATOM 636 O O . ARG A 1 83 ? -0.671 3.797 -11.379 1.00 98.75 83 ARG A O 1
ATOM 643 N N . PHE A 1 84 ? -0.561 5.550 -9.978 1.00 98.81 84 PHE A N 1
ATOM 644 C CA . PHE A 1 84 ? -1.631 5.150 -9.064 1.00 98.81 84 PHE A CA 1
ATOM 645 C C . PHE A 1 84 ? -2.924 5.874 -9.415 1.00 98.81 84 PHE A C 1
ATOM 647 O O . PHE A 1 84 ? -2.971 7.105 -9.461 1.00 98.81 84 PHE A O 1
ATOM 654 N N . TYR A 1 85 ? -3.987 5.120 -9.679 1.00 98.81 85 TYR A N 1
ATOM 655 C CA . TYR A 1 85 ? -5.271 5.694 -10.066 1.00 98.81 85 TYR A CA 1
ATOM 656 C C . TYR A 1 85 ? -6.462 4.869 -9.594 1.00 98.81 85 TYR A C 1
ATOM 658 O O . TYR A 1 85 ? -6.393 3.655 -9.414 1.00 98.81 85 TYR A O 1
ATOM 666 N N . LYS A 1 86 ? -7.595 5.546 -9.431 1.00 98.50 86 LYS A N 1
ATOM 667 C CA . LYS A 1 86 ? -8.891 4.923 -9.181 1.00 98.50 86 LYS A CA 1
ATOM 668 C C . LYS A 1 86 ? -9.692 4.848 -10.477 1.00 98.50 86 LYS A C 1
ATOM 670 O O . LYS A 1 86 ? -9.829 5.840 -11.189 1.00 98.50 86 LYS A O 1
ATOM 675 N N . ASN A 1 87 ? -10.273 3.687 -10.763 1.00 97.56 87 ASN A N 1
ATOM 676 C CA . ASN A 1 87 ? -11.250 3.509 -11.835 1.00 97.56 87 ASN A CA 1
ATOM 677 C C . ASN A 1 87 ? -12.544 2.933 -11.248 1.00 97.56 87 ASN A C 1
ATOM 679 O O . ASN A 1 87 ? -12.592 1.798 -10.763 1.00 97.56 87 ASN A O 1
ATOM 683 N N . LYS A 1 88 ? -13.612 3.739 -11.280 1.00 95.56 88 LYS A N 1
ATOM 684 C CA . LYS A 1 88 ? -14.887 3.467 -10.600 1.00 95.56 88 LYS A CA 1
ATOM 685 C C . LYS A 1 88 ? -14.669 3.205 -9.102 1.00 95.56 88 LYS A C 1
ATOM 687 O O . LYS A 1 88 ? -14.367 4.131 -8.356 1.00 95.56 88 LYS A O 1
ATOM 692 N N . LYS A 1 89 ? -14.850 1.959 -8.660 1.00 96.38 89 LYS A N 1
ATOM 693 C CA . LYS A 1 89 ? -14.736 1.535 -7.256 1.00 96.38 89 LYS A CA 1
ATOM 694 C C . LYS A 1 89 ? -13.398 0.868 -6.929 1.00 96.38 89 LYS A C 1
ATOM 696 O O . LYS A 1 89 ? -13.145 0.618 -5.760 1.00 96.38 89 LYS A O 1
ATOM 701 N N . HIS A 1 90 ? -12.571 0.600 -7.938 1.00 98.06 90 HIS A N 1
ATOM 702 C CA . HIS A 1 90 ? -11.336 -0.165 -7.797 1.00 98.06 90 HIS A CA 1
ATOM 703 C C . HIS A 1 90 ? -10.114 0.740 -7.950 1.00 98.06 90 HIS A C 1
ATOM 705 O O . HIS A 1 90 ? -10.163 1.766 -8.638 1.00 98.06 90 HIS A O 1
ATOM 711 N N . TYR A 1 91 ? -9.028 0.335 -7.309 1.00 98.75 91 TYR A N 1
ATOM 712 C CA . TYR A 1 91 ? -7.760 1.048 -7.248 1.00 98.75 91 TYR A CA 1
ATOM 713 C C . TYR A 1 91 ? -6.722 0.272 -8.049 1.00 98.75 91 TYR A C 1
ATOM 715 O O . TYR A 1 91 ? -6.723 -0.956 -8.025 1.00 98.75 91 TYR A O 1
ATOM 723 N N . TYR A 1 92 ? -5.859 0.975 -8.771 1.00 98.75 92 TYR A N 1
ATOM 724 C CA . TYR A 1 92 ? -4.918 0.374 -9.707 1.00 98.75 92 TYR A CA 1
ATOM 725 C C . TYR A 1 92 ? -3.551 1.043 -9.638 1.00 98.75 92 TYR A C 1
ATOM 727 O O . TYR A 1 92 ? -3.435 2.221 -9.281 1.00 98.75 92 TYR A O 1
ATOM 735 N N . VAL A 1 93 ? -2.537 0.286 -10.047 1.00 98.75 93 VAL A N 1
ATOM 736 C CA . VAL A 1 93 ? -1.198 0.779 -10.351 1.00 98.75 93 VAL A CA 1
ATOM 737 C C . VAL A 1 93 ? -0.758 0.291 -11.733 1.00 98.75 93 VAL A C 1
ATOM 739 O O . VAL A 1 93 ? -0.855 -0.899 -12.029 1.00 98.75 93 VAL A O 1
ATOM 742 N N . ASP A 1 94 ? -0.263 1.196 -12.576 1.00 98.56 94 ASP A N 1
ATOM 743 C CA . ASP A 1 94 ? 0.508 0.836 -13.772 1.00 98.56 94 ASP A CA 1
ATOM 744 C C . ASP A 1 94 ? 1.998 0.888 -13.399 1.00 98.56 94 ASP A C 1
ATOM 746 O O . ASP A 1 94 ? 2.483 1.954 -13.018 1.00 98.56 94 ASP A O 1
ATOM 750 N N . THR A 1 95 ? 2.722 -0.232 -13.461 1.00 98.19 95 THR A N 1
ATOM 751 C CA . THR A 1 95 ? 4.158 -0.318 -13.114 1.00 98.19 95 THR A CA 1
ATOM 752 C C . THR A 1 95 ? 4.832 -1.491 -13.832 1.00 98.19 95 THR A C 1
ATOM 754 O O . THR A 1 95 ? 4.168 -2.248 -14.540 1.00 98.19 95 THR A O 1
ATOM 757 N N . LEU A 1 96 ? 6.150 -1.648 -13.691 1.00 97.38 96 LEU A N 1
ATOM 758 C CA . LEU A 1 96 ? 6.863 -2.791 -14.263 1.00 97.38 96 LEU A CA 1
ATOM 759 C C . LEU A 1 96 ? 6.472 -4.092 -13.560 1.00 97.38 96 LEU A C 1
ATOM 761 O O . LEU A 1 96 ? 6.372 -4.132 -12.339 1.00 97.38 96 LEU A O 1
ATOM 765 N N . ASP A 1 97 ? 6.303 -5.163 -14.323 1.00 95.06 97 ASP A N 1
ATOM 766 C CA . ASP A 1 97 ? 6.079 -6.514 -13.822 1.00 95.06 97 ASP A CA 1
ATOM 767 C C . ASP A 1 97 ? 7.385 -7.309 -13.639 1.00 95.06 97 ASP A C 1
ATOM 769 O O . ASP A 1 97 ? 8.492 -6.809 -13.840 1.00 95.06 97 ASP A O 1
ATOM 773 N N . ASN A 1 98 ? 7.265 -8.584 -13.257 1.00 92.00 98 ASN A N 1
ATOM 774 C CA . ASN A 1 98 ? 8.406 -9.487 -13.064 1.00 92.00 98 ASN A CA 1
ATOM 775 C C . ASN A 1 98 ? 9.239 -9.731 -14.344 1.00 92.00 98 ASN A C 1
ATOM 777 O O . ASN A 1 98 ? 10.378 -10.188 -14.245 1.00 92.00 98 ASN A O 1
ATOM 781 N N . ALA A 1 99 ? 8.679 -9.466 -15.530 1.00 92.50 99 ALA A N 1
ATOM 782 C CA . ALA A 1 99 ? 9.376 -9.540 -16.812 1.00 92.50 99 ALA A CA 1
ATOM 783 C C . ALA A 1 99 ? 9.980 -8.186 -17.235 1.00 92.50 99 ALA A C 1
ATOM 785 O O . ALA A 1 99 ? 10.590 -8.102 -18.300 1.00 92.50 99 ALA A O 1
ATOM 786 N N . GLY A 1 100 ? 9.823 -7.137 -16.420 1.00 93.56 100 GLY A N 1
ATOM 787 C CA . GLY A 1 100 ? 10.292 -5.787 -16.724 1.00 93.56 100 GLY A CA 1
ATOM 788 C C . GLY A 1 100 ? 9.414 -5.046 -17.736 1.00 93.56 100 GLY A C 1
ATOM 789 O O . GLY A 1 100 ? 9.849 -4.036 -18.283 1.00 93.56 100 GLY A O 1
ATOM 790 N N . ALA A 1 101 ? 8.194 -5.525 -18.002 1.00 95.62 101 ALA A N 1
ATOM 791 C CA . ALA A 1 101 ? 7.240 -4.864 -18.8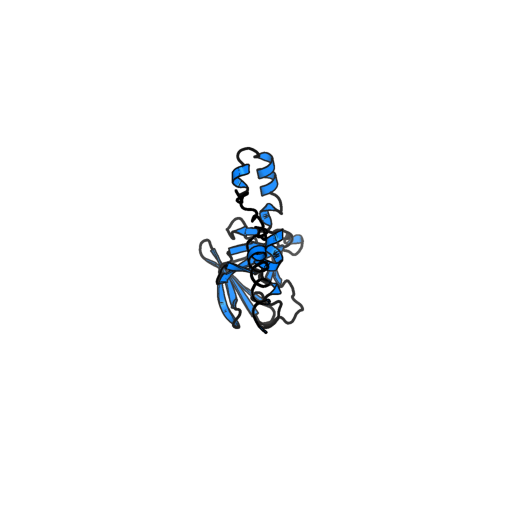87 1.00 95.62 101 ALA A CA 1
ATOM 792 C C . ALA A 1 101 ? 6.223 -4.049 -18.081 1.00 95.62 101 ALA A C 1
ATOM 794 O O . ALA A 1 101 ? 5.825 -4.443 -16.988 1.00 95.62 101 ALA A O 1
ATOM 795 N N . THR A 1 102 ? 5.772 -2.914 -18.619 1.00 96.94 102 THR A N 1
ATOM 796 C CA . THR A 1 102 ? 4.699 -2.141 -17.983 1.00 96.94 102 THR A CA 1
ATOM 797 C C . THR A 1 102 ? 3.385 -2.914 -18.042 1.00 96.94 102 THR A C 1
ATOM 799 O O . THR A 1 102 ? 2.902 -3.242 -19.126 1.00 96.94 102 THR A O 1
ATOM 802 N N . SER A 1 103 ? 2.789 -3.128 -16.875 1.00 97.19 103 SER A N 1
ATOM 803 C CA . SER A 1 103 ? 1.537 -3.850 -16.677 1.00 97.19 103 SER A CA 1
ATOM 804 C C . SER A 1 103 ? 0.648 -3.111 -15.672 1.00 97.19 103 SER A C 1
ATOM 806 O O . SER A 1 103 ? 1.124 -2.330 -14.846 1.00 97.19 103 SER A O 1
ATOM 808 N N . THR A 1 104 ? -0.658 -3.363 -15.741 1.00 98.06 104 THR A N 1
ATOM 809 C CA . THR A 1 104 ? -1.651 -2.809 -14.812 1.00 98.06 104 THR A CA 1
ATOM 810 C C . THR A 1 104 ? -2.034 -3.853 -13.773 1.00 98.06 104 THR A C 1
ATOM 812 O O . THR A 1 104 ? -2.402 -4.975 -14.124 1.00 98.06 104 THR A O 1
ATOM 815 N N . PHE A 1 105 ? -2.022 -3.460 -12.503 1.00 97.88 105 PHE A N 1
ATOM 816 C CA . PHE A 1 105 ? -2.411 -4.302 -11.379 1.00 97.88 105 PHE A CA 1
ATOM 817 C C . PHE A 1 105 ? -3.508 -3.630 -10.564 1.00 97.88 105 PHE A C 1
ATOM 819 O O . PHE A 1 105 ? -3.439 -2.437 -10.276 1.00 97.88 105 PHE A O 1
ATOM 826 N N . GLU A 1 106 ? -4.522 -4.399 -10.176 1.00 98.00 106 GLU A N 1
ATOM 827 C CA . GLU A 1 106 ? -5.501 -3.948 -9.191 1.00 98.00 106 GLU A CA 1
ATOM 828 C C . GLU A 1 106 ? -4.881 -4.026 -7.792 1.00 98.00 106 GLU A C 1
ATOM 830 O O . GLU A 1 106 ? -4.301 -5.044 -7.411 1.00 98.00 106 GLU A O 1
ATOM 835 N N . ILE A 1 107 ? -5.041 -2.962 -7.012 1.00 98.50 107 ILE A N 1
ATOM 836 C CA . ILE A 1 107 ? -4.765 -2.982 -5.582 1.00 98.50 107 ILE A CA 1
ATOM 837 C C . ILE A 1 107 ? -5.886 -3.768 -4.907 1.00 98.50 107 ILE A C 1
ATOM 839 O O . ILE A 1 107 ? -7.025 -3.302 -4.852 1.00 98.50 107 ILE A O 1
ATOM 843 N N . LYS A 1 108 ? -5.576 -4.957 -4.387 1.00 97.88 108 LYS A N 1
ATOM 844 C CA . LYS A 1 108 ? -6.574 -5.810 -3.723 1.00 97.88 108 LYS A CA 1
ATOM 845 C C . LYS A 1 108 ? -6.730 -5.484 -2.250 1.00 97.88 108 LYS A C 1
ATOM 847 O O . LYS A 1 108 ? -7.848 -5.519 -1.732 1.00 97.88 108 LYS A O 1
ATOM 852 N N . TYR A 1 109 ? -5.630 -5.124 -1.596 1.00 98.31 109 TYR A N 1
ATOM 853 C CA . TYR A 1 109 ? -5.613 -4.884 -0.160 1.00 98.31 109 TYR A CA 1
ATOM 854 C C . TYR A 1 109 ? -4.757 -3.680 0.212 1.00 98.31 109 TYR A C 1
ATOM 856 O O . TYR A 1 109 ? -3.775 -3.354 -0.460 1.00 98.31 109 TYR A O 1
ATOM 864 N N . THR A 1 110 ? -5.125 -3.052 1.319 1.00 98.25 110 THR A N 1
ATOM 865 C CA . THR A 1 110 ? -4.259 -2.158 2.081 1.00 98.25 110 THR A CA 1
ATOM 866 C C . THR A 1 110 ? -3.493 -2.969 3.121 1.00 98.25 110 THR A C 1
ATOM 868 O O . THR A 1 110 ? -3.980 -3.995 3.601 1.00 98.25 110 THR A O 1
ATOM 871 N N . PHE A 1 111 ? -2.282 -2.528 3.449 1.00 97.31 111 PHE A N 1
ATOM 872 C CA . PHE A 1 111 ? -1.411 -3.174 4.423 1.00 97.31 111 PHE A CA 1
ATOM 873 C C . PHE A 1 111 ? -0.806 -2.125 5.355 1.00 97.31 111 PHE A C 1
ATOM 875 O O . PHE A 1 111 ? -0.064 -1.246 4.917 1.00 97.31 111 PHE A O 1
ATOM 882 N N . GLY A 1 112 ? -1.146 -2.206 6.638 1.00 95.31 112 GLY A N 1
ATOM 883 C CA . GLY A 1 112 ? -0.853 -1.159 7.612 1.00 95.31 112 GLY A CA 1
ATOM 884 C C . GLY A 1 112 ? -1.842 0.015 7.573 1.00 95.31 112 GLY A C 1
ATOM 885 O O . GLY A 1 112 ? -2.727 0.109 6.718 1.00 95.31 112 GLY A O 1
ATOM 886 N N . PHE A 1 113 ? -1.686 0.916 8.545 1.00 96.19 113 PHE A N 1
ATOM 887 C CA . PHE A 1 113 ? -2.579 2.059 8.750 1.00 96.19 113 PHE A CA 1
ATOM 888 C C . PHE A 1 113 ? -1.830 3.326 9.166 1.00 96.19 113 PHE A C 1
ATOM 890 O O . PHE A 1 113 ? -1.952 4.338 8.488 1.00 96.19 113 PHE A O 1
ATOM 897 N N . TYR A 1 114 ? -1.048 3.281 10.250 1.00 95.94 114 TYR A N 1
ATOM 898 C CA . TYR A 1 114 ? -0.276 4.408 10.786 1.00 95.94 114 TYR A CA 1
ATOM 899 C C . TYR A 1 114 ? 1.090 3.921 11.299 1.00 95.94 114 TYR A C 1
ATOM 901 O O . TYR A 1 114 ? 1.137 2.864 11.931 1.00 95.94 114 TYR A O 1
ATOM 909 N N . PRO A 1 115 ? 2.207 4.633 11.044 1.00 97.06 115 PRO A N 1
ATOM 910 C CA . PRO A 1 115 ? 2.328 5.920 10.339 1.00 97.06 115 PRO A CA 1
ATOM 911 C C . PRO A 1 115 ? 2.374 5.800 8.805 1.00 97.06 115 PRO A C 1
ATOM 913 O O . PRO A 1 115 ? 2.584 6.794 8.115 1.00 97.06 115 PRO A O 1
ATOM 916 N N . LEU A 1 116 ? 2.231 4.591 8.261 1.00 97.31 116 LEU A N 1
ATOM 917 C CA . LEU A 1 116 ? 2.248 4.348 6.822 1.00 97.31 116 LEU A CA 1
ATOM 918 C C . LEU A 1 116 ? 1.229 3.280 6.422 1.00 97.31 116 LEU A C 1
ATOM 920 O O . LEU A 1 116 ? 0.888 2.404 7.220 1.00 97.31 116 LEU A O 1
ATOM 924 N N . GLN A 1 117 ? 0.803 3.331 5.162 1.00 98.50 117 GLN A N 1
ATOM 925 C CA . GLN A 1 117 ? -0.013 2.311 4.515 1.00 98.50 117 GLN A CA 1
ATOM 926 C C . GLN A 1 117 ? 0.638 1.881 3.194 1.00 98.50 117 GLN A C 1
ATOM 928 O O . GLN A 1 117 ? 0.863 2.688 2.292 1.00 98.50 117 GLN A O 1
ATOM 933 N N . GLN A 1 118 ? 0.942 0.593 3.082 1.00 98.25 118 GLN A N 1
ATOM 934 C CA . GLN A 1 118 ? 1.343 -0.071 1.846 1.00 98.25 118 GLN A CA 1
ATOM 935 C C . GLN A 1 118 ? 0.126 -0.655 1.122 1.00 98.25 118 GLN A C 1
ATOM 937 O O . GLN A 1 118 ? -0.977 -0.743 1.664 1.00 98.25 118 GLN A O 1
ATOM 942 N N . TYR A 1 119 ? 0.350 -1.094 -0.113 1.00 98.62 119 TYR A N 1
ATOM 943 C CA . TYR A 1 119 ? -0.678 -1.671 -0.970 1.00 98.62 119 TYR A CA 1
ATOM 944 C C . TYR A 1 119 ? -0.220 -3.009 -1.524 1.00 98.62 119 TYR A C 1
ATOM 946 O O . TYR A 1 119 ? 0.946 -3.168 -1.900 1.00 98.62 119 TYR A O 1
ATOM 954 N N . LEU A 1 120 ? -1.148 -3.963 -1.552 1.00 98.44 120 LEU A N 1
ATOM 955 C CA . LEU A 1 120 ? -0.878 -5.332 -1.960 1.00 98.44 120 LEU A CA 1
ATOM 956 C C . LEU A 1 120 ? -1.532 -5.642 -3.304 1.00 98.44 120 LEU A C 1
ATOM 958 O O . LEU A 1 120 ? -2.707 -5.335 -3.537 1.00 98.44 120 LEU A O 1
ATOM 962 N N . LEU A 1 121 ? -0.756 -6.296 -4.162 1.00 97.69 121 LEU A N 1
ATOM 963 C CA . LEU A 1 121 ? -1.173 -6.775 -5.470 1.00 97.69 121 LEU A CA 1
ATOM 964 C C . LEU A 1 121 ? -1.336 -8.285 -5.416 1.00 97.69 121 LEU A C 1
ATOM 966 O O . LEU A 1 121 ? -0.421 -8.986 -4.991 1.00 97.69 121 LEU A O 1
ATOM 970 N N . GLU A 1 122 ? -2.463 -8.792 -5.896 1.00 94.69 122 GLU A N 1
ATOM 971 C CA . GLU A 1 122 ? -2.588 -10.216 -6.183 1.00 94.69 122 GLU A CA 1
ATOM 972 C C . GLU A 1 122 ? -2.084 -10.479 -7.606 1.00 94.69 122 GLU A C 1
ATOM 974 O O . GLU A 1 122 ? -2.542 -9.882 -8.581 1.00 94.69 122 GLU A O 1
ATOM 979 N N . THR A 1 123 ? -1.095 -11.356 -7.710 1.00 88.38 123 THR A N 1
ATOM 980 C CA . THR A 1 123 ? -0.531 -11.853 -8.964 1.00 88.38 123 THR A CA 1
ATOM 981 C C . THR A 1 123 ? -1.083 -13.256 -9.255 1.00 88.38 123 THR A C 1
ATOM 983 O O . THR A 1 123 ? -2.072 -13.684 -8.662 1.00 88.38 123 THR A O 1
ATOM 986 N N . LYS A 1 124 ? -0.502 -13.986 -10.212 1.00 85.38 124 LYS A N 1
ATOM 987 C CA . LYS A 1 124 ? -1.038 -15.291 -10.631 1.00 85.38 124 LYS A CA 1
ATOM 988 C C . LYS A 1 124 ? -1.000 -16.317 -9.492 1.00 85.38 124 LYS A C 1
ATOM 990 O O . LYS A 1 124 ? -0.107 -16.299 -8.645 1.00 85.38 124 LYS A O 1
ATOM 995 N N . ASP A 1 125 ? -1.968 -17.229 -9.514 1.00 84.62 125 ASP A N 1
ATOM 996 C CA . ASP A 1 125 ? -2.037 -18.392 -8.623 1.00 84.62 125 ASP A CA 1
ATOM 997 C C . ASP A 1 125 ? -2.088 -18.043 -7.118 1.00 84.62 125 ASP A C 1
ATOM 999 O O . ASP A 1 125 ? -1.581 -18.790 -6.285 1.00 84.62 125 ASP A O 1
ATOM 1003 N N . GLY A 1 126 ? -2.685 -16.897 -6.756 1.00 85.75 126 GLY A N 1
ATOM 1004 C CA . GLY A 1 126 ? -2.887 -16.479 -5.358 1.00 85.75 126 GLY A CA 1
ATOM 1005 C C . GLY A 1 126 ? -1.646 -15.897 -4.668 1.00 85.75 126 GLY A C 1
ATOM 1006 O O . GLY A 1 126 ? -1.622 -15.740 -3.443 1.00 85.75 126 GLY A O 1
ATOM 1007 N N . HIS A 1 127 ? -0.596 -15.577 -5.430 1.00 91.69 127 HIS A N 1
ATOM 1008 C CA . HIS A 1 127 ? 0.596 -14.916 -4.903 1.00 91.69 127 HIS A CA 1
ATOM 1009 C C . HIS A 1 127 ? 0.338 -13.425 -4.693 1.00 91.69 127 HIS A C 1
ATOM 1011 O O . HIS A 1 127 ? 0.134 -12.691 -5.658 1.00 91.69 127 HIS A O 1
ATOM 1017 N N . ILE A 1 128 ? 0.429 -12.960 -3.453 1.00 97.12 128 ILE A N 1
ATOM 1018 C CA . ILE A 1 128 ? 0.271 -11.558 -3.075 1.00 97.12 128 ILE A CA 1
ATOM 1019 C C . ILE A 1 128 ? 1.653 -10.924 -2.876 1.00 97.12 128 ILE A C 1
ATOM 1021 O O . ILE A 1 128 ? 2.528 -11.490 -2.215 1.00 97.12 128 ILE A O 1
ATOM 1025 N N . GLN A 1 129 ? 1.845 -9.739 -3.449 1.00 97.75 129 GLN A N 1
ATOM 1026 C CA . GLN A 1 129 ? 3.077 -8.954 -3.376 1.00 97.75 129 GLN A CA 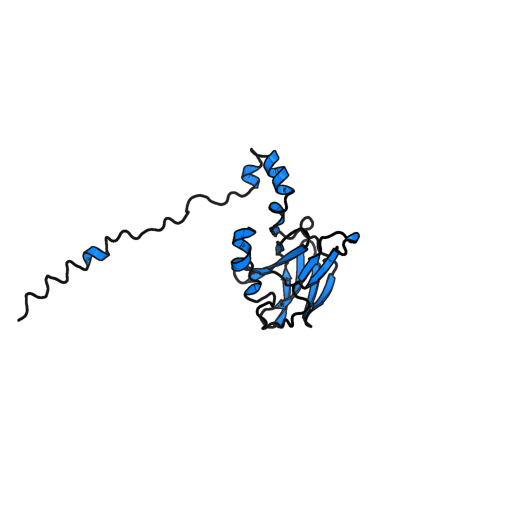1
ATOM 1027 C C . GLN A 1 129 ? 2.817 -7.594 -2.729 1.00 97.75 129 GLN A C 1
ATOM 1029 O O . GLN A 1 129 ? 1.811 -6.949 -3.029 1.00 97.75 129 GLN A O 1
ATOM 1034 N N . ALA A 1 130 ? 3.733 -7.142 -1.876 1.00 98.00 130 ALA A N 1
ATOM 1035 C CA . ALA A 1 130 ? 3.718 -5.796 -1.318 1.00 98.00 130 ALA A CA 1
ATOM 1036 C C . ALA A 1 130 ? 4.478 -4.819 -2.225 1.00 98.00 130 ALA A C 1
ATOM 1038 O O . ALA A 1 130 ? 5.599 -5.084 -2.655 1.00 98.00 130 ALA A O 1
ATOM 1039 N N . LEU A 1 131 ? 3.883 -3.662 -2.514 1.00 98.19 131 LEU A N 1
ATOM 1040 C CA . LEU A 1 131 ? 4.585 -2.613 -3.252 1.00 98.19 131 LEU A CA 1
ATOM 1041 C C . LEU A 1 131 ? 5.710 -1.989 -2.413 1.00 98.19 131 LEU A C 1
ATOM 1043 O O . LEU A 1 131 ? 5.572 -1.794 -1.202 1.00 98.19 131 LEU A O 1
ATOM 1047 N N . ASN A 1 132 ? 6.799 -1.597 -3.086 1.00 96.69 132 ASN A N 1
ATOM 1048 C CA . ASN A 1 132 ? 7.907 -0.857 -2.468 1.00 96.69 132 ASN A CA 1
ATOM 1049 C C . ASN A 1 132 ? 7.576 0.611 -2.170 1.00 96.69 132 ASN A C 1
ATOM 1051 O O . ASN A 1 132 ? 8.341 1.296 -1.492 1.00 96.69 132 ASN A O 1
ATOM 1055 N N . THR A 1 133 ? 6.462 1.106 -2.700 1.00 97.88 133 THR A N 1
ATOM 1056 C CA . THR A 1 133 ? 5.936 2.441 -2.428 1.00 97.88 133 THR A CA 1
ATOM 1057 C C . THR A 1 133 ? 4.837 2.364 -1.383 1.00 97.88 133 THR A C 1
ATOM 1059 O O . THR A 1 133 ? 3.947 1.514 -1.471 1.00 97.88 133 THR A O 1
ATOM 1062 N N . ALA A 1 134 ? 4.865 3.292 -0.437 1.00 98.50 134 ALA A N 1
ATOM 1063 C CA . ALA A 1 134 ? 3.876 3.420 0.620 1.00 98.50 134 ALA A CA 1
ATOM 1064 C C . ALA A 1 134 ? 3.324 4.848 0.673 1.00 98.50 134 ALA A C 1
ATOM 1066 O O . ALA A 1 134 ? 3.940 5.798 0.180 1.00 98.50 134 ALA A O 1
ATOM 1067 N N . TRP A 1 135 ? 2.153 4.981 1.280 1.00 98.75 135 TRP A N 1
ATOM 1068 C CA . TRP A 1 135 ? 1.574 6.254 1.669 1.00 98.75 135 TRP A CA 1
ATOM 1069 C C . TRP A 1 135 ? 1.961 6.570 3.110 1.00 98.75 135 TRP A C 1
ATOM 1071 O O . TRP A 1 135 ? 1.787 5.732 3.993 1.00 98.75 135 TRP A O 1
ATOM 1081 N N . ASP A 1 136 ? 2.482 7.765 3.351 1.00 98.62 136 ASP A N 1
ATOM 1082 C CA . ASP A 1 136 ? 2.706 8.304 4.688 1.00 98.62 136 ASP A CA 1
ATOM 1083 C C . ASP A 1 136 ? 1.369 8.819 5.225 1.00 98.62 136 ASP A C 1
ATOM 1085 O O . ASP A 1 136 ? 0.854 9.828 4.748 1.00 98.62 136 ASP A O 1
ATOM 1089 N N . SER A 1 137 ? 0.770 8.102 6.170 1.00 98.12 137 SER A N 1
ATOM 1090 C CA . SER A 1 137 ? -0.570 8.409 6.679 1.00 98.12 137 SER A CA 1
ATOM 1091 C C . SER A 1 137 ? -0.566 9.379 7.855 1.00 98.12 137 SER A C 1
ATOM 1093 O O . SER A 1 137 ? -1.635 9.701 8.380 1.00 98.12 137 SER A O 1
ATOM 1095 N N . ARG A 1 138 ? 0.611 9.868 8.263 1.00 98.50 138 ARG A N 1
ATOM 1096 C CA . ARG A 1 138 ? 0.723 10.952 9.245 1.00 98.50 138 ARG A CA 1
ATOM 1097 C C . ARG A 1 138 ? 0.061 12.222 8.732 1.00 98.50 138 ARG A C 1
ATOM 1099 O O . ARG A 1 138 ? -0.193 12.365 7.535 1.00 98.50 138 ARG A O 1
ATOM 1106 N N . SER A 1 139 ? -0.227 13.136 9.648 1.00 98.19 139 SER A N 1
ATOM 1107 C CA . SER A 1 139 ? -0.812 14.431 9.302 1.00 98.19 139 SER A CA 1
ATOM 1108 C C . SER A 1 139 ? 0.122 15.257 8.405 1.00 98.19 139 SER A C 1
ATOM 1110 O O . SER A 1 139 ? 1.333 15.015 8.361 1.00 98.19 139 SER A O 1
ATOM 1112 N N . GLU A 1 140 ? -0.422 16.236 7.677 1.00 97.56 140 GLU A N 1
ATOM 1113 C CA . GLU A 1 140 ? 0.396 17.156 6.871 1.00 97.56 140 GLU A CA 1
ATOM 1114 C C . GLU A 1 140 ? 1.368 17.948 7.758 1.00 97.56 140 GLU A C 1
ATOM 1116 O O . GLU A 1 140 ? 2.520 18.164 7.382 1.00 97.56 140 GLU A O 1
ATOM 1121 N N . GLU A 1 141 ? 0.941 18.305 8.973 1.00 98.12 141 GLU A N 1
ATOM 1122 C CA . GLU A 1 141 ? 1.752 18.998 9.976 1.00 98.12 141 GLU A CA 1
ATOM 1123 C C . GLU A 1 141 ? 2.979 18.179 10.411 1.00 98.12 141 GLU A C 1
ATOM 1125 O O . GLU A 1 141 ? 4.027 18.742 10.729 1.00 98.12 141 GLU A O 1
ATOM 1130 N N . GLU A 1 142 ? 2.877 16.848 10.386 1.00 97.75 142 GLU A N 1
ATOM 1131 C CA . GLU A 1 142 ? 3.975 15.910 10.658 1.00 97.75 142 GLU A CA 1
ATOM 1132 C C . GLU A 1 142 ? 4.797 15.556 9.401 1.00 97.75 142 GLU A C 1
ATOM 1134 O O . GLU A 1 142 ? 5.718 14.730 9.462 1.00 97.75 142 GLU A O 1
ATOM 1139 N N . GLY A 1 143 ? 4.479 16.170 8.256 1.00 97.31 143 GLY A N 1
ATOM 1140 C CA . GLY A 1 143 ? 5.117 15.926 6.961 1.00 97.31 143 GLY A CA 1
ATOM 1141 C C . GLY A 1 143 ? 4.640 14.655 6.248 1.00 97.31 143 GLY A C 1
ATOM 1142 O O . GLY A 1 143 ? 5.374 14.123 5.403 1.00 97.31 143 GLY A O 1
ATOM 1143 N N . GLY A 1 144 ? 3.462 14.147 6.626 1.00 98.25 144 GLY A N 1
ATOM 1144 C CA . GLY A 1 144 ? 2.796 13.010 5.999 1.00 98.25 144 GLY A CA 1
ATOM 1145 C C . GLY A 1 144 ? 1.940 13.395 4.793 1.00 98.25 144 GLY A C 1
ATOM 1146 O O . GLY A 1 144 ? 2.263 14.334 4.069 1.00 98.25 144 GLY A O 1
ATOM 1147 N N . GLN A 1 145 ? 0.885 12.616 4.548 1.00 98.19 145 GLN A N 1
ATOM 1148 C CA . GLN A 1 145 ? -0.012 12.712 3.389 1.00 98.19 145 GLN A CA 1
ATOM 1149 C C . GLN A 1 145 ? 0.728 12.747 2.045 1.00 98.19 145 GLN A C 1
ATOM 1151 O O . GLN A 1 145 ? 0.462 13.569 1.167 1.00 98.19 145 GLN A O 1
ATOM 1156 N N . ARG A 1 146 ? 1.697 11.841 1.880 1.00 98.44 146 ARG A N 1
ATOM 1157 C CA . ARG A 1 146 ? 2.510 11.766 0.663 1.00 98.44 146 ARG A CA 1
ATOM 1158 C C . ARG A 1 146 ? 2.959 10.353 0.347 1.00 98.44 146 ARG A C 1
ATOM 1160 O O . ARG A 1 146 ? 3.178 9.524 1.229 1.00 98.44 146 ARG A O 1
ATOM 1167 N N . TRP A 1 147 ? 3.183 10.109 -0.935 1.00 98.56 147 TRP A N 1
ATOM 1168 C CA . TRP A 1 147 ? 3.843 8.898 -1.393 1.00 98.56 147 TRP A CA 1
ATOM 1169 C C . TRP A 1 147 ? 5.343 8.932 -1.089 1.00 98.56 147 TRP A C 1
ATOM 1171 O O . TRP A 1 147 ? 5.992 9.979 -1.176 1.00 98.56 147 TRP A O 1
ATOM 1181 N N . PHE A 1 148 ? 5.904 7.771 -0.766 1.00 98.19 148 PHE A N 1
ATOM 1182 C CA . PHE A 1 148 ? 7.343 7.583 -0.633 1.00 98.19 148 PHE A CA 1
ATOM 1183 C C . PHE A 1 148 ? 7.758 6.156 -1.000 1.00 98.19 148 PHE A C 1
ATOM 1185 O O . PHE A 1 148 ? 6.944 5.232 -0.997 1.00 98.19 148 PHE A O 1
ATOM 1192 N N . HIS A 1 149 ? 9.038 5.978 -1.320 1.00 97.81 149 HIS A N 1
ATOM 1193 C CA . HIS A 1 149 ? 9.644 4.664 -1.507 1.00 97.81 149 HIS A CA 1
ATOM 1194 C C . HIS A 1 149 ? 10.232 4.175 -0.181 1.00 97.81 149 HIS A C 1
ATOM 1196 O O . HIS A 1 149 ? 10.911 4.939 0.501 1.00 97.81 149 HIS A O 1
ATOM 1202 N N . LEU A 1 150 ? 10.008 2.911 0.179 1.00 96.81 150 LEU A N 1
ATOM 1203 C CA . LEU A 1 150 ? 10.480 2.324 1.445 1.00 96.81 150 LEU A CA 1
ATOM 1204 C C . LEU A 1 150 ? 12.009 2.216 1.523 1.00 96.81 150 LEU A C 1
ATOM 1206 O O . LEU A 1 150 ? 12.576 2.144 2.607 1.00 96.81 150 LEU A O 1
ATOM 1210 N N . GLN A 1 151 ? 12.665 2.188 0.365 1.00 95.94 151 GLN A N 1
ATOM 1211 C CA . GLN A 1 151 ? 14.120 2.102 0.212 1.00 95.94 151 GLN A CA 1
ATOM 1212 C C . GLN A 1 151 ? 14.571 3.116 -0.850 1.00 95.94 151 GLN A C 1
ATOM 1214 O O . GLN A 1 151 ? 14.751 2.734 -2.008 1.00 95.94 151 GLN A O 1
ATOM 1219 N N . PRO A 1 152 ? 14.595 4.423 -0.537 1.00 93.94 152 PRO A N 1
ATOM 1220 C CA . PRO A 1 152 ? 14.816 5.469 -1.538 1.00 93.94 152 PRO A CA 1
ATOM 1221 C C . PRO A 1 152 ? 16.278 5.574 -1.992 1.00 93.94 152 PRO A C 1
ATOM 1223 O O . PRO A 1 152 ? 16.518 6.031 -3.103 1.00 93.94 152 PRO A O 1
ATOM 1226 N N . ASP A 1 153 ? 17.226 5.125 -1.167 1.00 93.38 153 ASP A N 1
ATOM 1227 C CA . ASP A 1 153 ? 18.669 5.258 -1.420 1.00 93.38 153 ASP A CA 1
ATOM 1228 C C . ASP A 1 153 ? 19.299 4.005 -2.066 1.00 93.38 153 ASP A C 1
ATOM 1230 O O . ASP A 1 153 ? 20.478 4.003 -2.414 1.00 93.38 153 ASP A O 1
ATOM 1234 N N . GLU A 1 154 ? 18.524 2.928 -2.222 1.00 93.38 154 GLU A N 1
ATOM 1235 C CA . GLU A 1 154 ? 18.961 1.676 -2.857 1.00 93.38 154 GLU A CA 1
ATOM 1236 C C . GLU A 1 154 ? 18.867 1.757 -4.383 1.00 93.38 154 GLU A C 1
ATOM 1238 O O . GLU A 1 154 ? 17.989 2.427 -4.904 1.00 93.38 154 GLU A O 1
ATOM 1243 N N . ASN A 1 155 ? 19.690 1.016 -5.129 1.00 93.00 155 ASN A N 1
ATOM 1244 C CA . ASN A 1 155 ? 19.557 0.942 -6.590 1.00 93.00 155 ASN A CA 1
ATOM 1245 C C . ASN A 1 155 ? 18.730 -0.286 -7.009 1.00 93.00 155 ASN A C 1
ATOM 1247 O O . ASN A 1 155 ? 19.277 -1.347 -7.324 1.00 93.00 155 ASN A O 1
ATOM 1251 N N . ILE A 1 156 ? 17.402 -0.165 -6.963 1.00 95.94 156 ILE A N 1
ATOM 1252 C CA . ILE A 1 156 ? 16.485 -1.287 -7.215 1.00 95.94 156 ILE A CA 1
ATOM 1253 C C . ILE A 1 156 ? 16.123 -1.366 -8.703 1.00 95.94 156 ILE A C 1
ATOM 1255 O O . ILE A 1 156 ? 15.343 -0.566 -9.208 1.00 95.94 156 ILE A O 1
ATOM 1259 N N . THR A 1 157 ? 16.634 -2.394 -9.383 1.00 95.56 157 THR A N 1
ATOM 1260 C CA . THR A 1 157 ? 16.224 -2.789 -10.744 1.00 95.56 157 THR A CA 1
ATOM 1261 C C . THR A 1 157 ? 15.199 -3.933 -10.702 1.00 95.56 157 THR A C 1
ATOM 1263 O O . THR A 1 157 ? 15.043 -4.564 -9.654 1.00 95.56 157 THR A O 1
ATOM 1266 N N . PRO A 1 158 ? 14.524 -4.283 -11.816 1.00 95.38 158 PRO A N 1
ATOM 1267 C CA . PRO A 1 158 ? 13.619 -5.436 -11.861 1.00 95.38 158 PRO A CA 1
ATOM 1268 C C . PRO A 1 158 ? 14.257 -6.776 -11.457 1.00 95.38 158 PRO A C 1
ATOM 1270 O O . PRO A 1 158 ? 13.555 -7.690 -11.030 1.00 95.38 158 PRO A O 1
ATOM 1273 N N . GLU A 1 159 ? 15.575 -6.936 -11.574 1.00 94.44 159 GLU A N 1
ATOM 1274 C CA . GLU A 1 159 ? 16.336 -8.125 -11.155 1.00 94.44 159 GLU A CA 1
ATOM 1275 C C . GLU A 1 159 ? 16.703 -8.095 -9.666 1.00 94.44 159 GLU A C 1
ATOM 1277 O O . GLU A 1 159 ? 17.049 -9.131 -9.093 1.00 94.44 159 GLU A O 1
ATOM 1282 N N . HIS A 1 160 ? 16.624 -6.924 -9.030 1.00 95.75 160 HIS A N 1
ATOM 1283 C CA . HIS A 1 160 ? 17.022 -6.737 -7.646 1.00 95.75 160 HIS A CA 1
ATOM 1284 C C . HIS A 1 160 ? 16.085 -7.502 -6.694 1.00 95.75 160 HIS A C 1
ATOM 1286 O O . HIS A 1 160 ? 14.865 -7.404 -6.832 1.00 95.75 160 HIS A O 1
ATOM 1292 N N . PRO A 1 161 ? 16.594 -8.210 -5.667 1.00 94.69 161 PRO A N 1
ATOM 1293 C CA . PRO A 1 161 ? 15.756 -9.007 -4.767 1.00 94.69 161 PRO A CA 1
ATOM 1294 C C . PRO A 1 161 ? 14.647 -8.229 -4.040 1.00 94.69 161 PRO A C 1
ATOM 1296 O O . PRO A 1 161 ? 13.643 -8.826 -3.651 1.00 94.69 161 PRO A O 1
ATOM 1299 N N . PHE A 1 162 ? 14.834 -6.919 -3.841 1.00 95.31 162 PHE A N 1
ATOM 1300 C CA . PHE A 1 162 ? 13.842 -6.030 -3.224 1.00 95.31 162 PHE A CA 1
ATOM 1301 C C . PHE A 1 162 ? 12.809 -5.450 -4.187 1.00 95.31 162 PHE A C 1
ATOM 1303 O O . PHE A 1 162 ? 11.881 -4.813 -3.704 1.00 95.31 162 PHE A O 1
ATOM 1310 N N . PHE A 1 163 ? 12.917 -5.668 -5.499 1.00 97.44 163 PHE A N 1
ATOM 1311 C CA . PHE A 1 163 ? 11.872 -5.249 -6.431 1.00 97.44 163 PHE A CA 1
ATOM 1312 C C . PHE A 1 163 ? 10.526 -5.891 -6.059 1.00 97.44 163 PHE A C 1
ATOM 1314 O O . PHE A 1 163 ? 10.489 -7.062 -5.682 1.00 97.44 163 PHE A O 1
ATOM 1321 N N . TRP A 1 164 ? 9.426 -5.140 -6.162 1.00 96.88 164 TRP A N 1
ATOM 1322 C CA . TRP A 1 164 ? 8.102 -5.527 -5.651 1.00 96.88 164 TRP A CA 1
ATOM 1323 C C . TRP A 1 164 ? 7.620 -6.895 -6.142 1.00 96.88 164 TRP A C 1
ATOM 1325 O O . TRP A 1 164 ? 6.924 -7.603 -5.426 1.00 96.88 164 TRP A O 1
ATOM 1335 N N . ALA A 1 165 ? 8.009 -7.297 -7.353 1.00 95.69 165 ALA A N 1
ATOM 1336 C CA . ALA A 1 165 ? 7.611 -8.580 -7.921 1.00 95.69 165 ALA A CA 1
ATOM 1337 C C . ALA A 1 165 ? 8.528 -9.755 -7.509 1.00 95.69 165 ALA A C 1
ATOM 1339 O O . ALA A 1 165 ? 8.341 -10.876 -7.986 1.00 95.69 165 ALA A O 1
ATOM 1340 N N . ARG A 1 166 ? 9.537 -9.520 -6.656 1.00 95.00 166 ARG A N 1
ATOM 1341 C CA . ARG A 1 166 ? 10.539 -10.508 -6.222 1.00 95.00 166 ARG A CA 1
ATOM 1342 C C . ARG A 1 166 ? 10.278 -11.020 -4.808 1.00 95.00 166 ARG A C 1
ATOM 1344 O O . ARG A 1 166 ? 9.382 -10.593 -4.090 1.00 95.00 166 ARG A O 1
ATOM 1351 N N . HIS A 1 167 ? 11.086 -12.002 -4.420 1.00 92.44 167 HIS A N 1
ATOM 1352 C CA . HIS A 1 167 ? 10.873 -12.842 -3.242 1.00 92.44 167 HIS A CA 1
ATOM 1353 C C . HIS A 1 167 ? 10.750 -12.084 -1.917 1.00 92.44 167 HIS A C 1
ATOM 1355 O O . HIS A 1 167 ? 9.968 -12.491 -1.061 1.00 92.44 167 HIS A O 1
ATOM 1361 N N . PHE A 1 168 ? 11.497 -10.993 -1.722 1.00 94.19 168 PHE A N 1
ATOM 1362 C CA . PHE A 1 168 ? 11.451 -10.271 -0.446 1.00 94.19 168 PHE A CA 1
ATOM 1363 C C . PHE A 1 168 ? 10.161 -9.484 -0.226 1.00 94.19 168 PHE A C 1
ATOM 1365 O O . PHE A 1 168 ? 9.880 -9.121 0.910 1.00 94.19 168 PHE A O 1
ATOM 1372 N N . GLN A 1 169 ? 9.369 -9.273 -1.275 1.00 95.94 169 GLN A N 1
ATOM 1373 C CA . GLN A 1 169 ? 8.097 -8.557 -1.199 1.00 95.94 169 GLN A CA 1
ATOM 1374 C C . GLN A 1 169 ? 6.887 -9.505 -1.194 1.00 95.94 169 GLN A C 1
ATOM 1376 O O . GLN A 1 169 ? 5.742 -9.057 -1.127 1.00 95.94 169 GLN A O 1
ATOM 1381 N N . ASN A 1 170 ? 7.133 -10.823 -1.188 1.00 95.94 170 ASN A N 1
ATOM 1382 C CA . ASN A 1 170 ? 6.086 -11.837 -1.164 1.00 95.94 170 ASN A CA 1
ATOM 1383 C C . ASN A 1 170 ? 5.351 -11.840 0.181 1.00 95.94 170 ASN A C 1
ATOM 1385 O O . ASN A 1 170 ? 5.858 -12.342 1.185 1.00 95.94 170 ASN A O 1
ATOM 1389 N N . TRP A 1 171 ? 4.122 -11.330 0.185 1.00 97.12 171 TRP A N 1
ATOM 1390 C CA . TRP A 1 171 ? 3.327 -11.170 1.396 1.00 97.12 171 TRP A CA 1
ATOM 1391 C C . TRP A 1 171 ? 2.951 -12.523 2.017 1.00 97.12 171 TRP A C 1
ATOM 1393 O O . TRP A 1 171 ? 3.057 -12.683 3.234 1.00 97.12 171 TRP A O 1
ATOM 1403 N N . ASN A 1 172 ? 2.599 -13.525 1.201 1.00 95.50 172 ASN A N 1
ATOM 1404 C CA . ASN A 1 172 ? 2.168 -14.848 1.677 1.00 95.50 172 ASN A CA 1
ATOM 1405 C C . ASN A 1 172 ? 3.198 -15.497 2.616 1.00 95.50 172 ASN A C 1
ATOM 1407 O O . ASN A 1 172 ? 2.831 -16.063 3.640 1.00 95.50 172 ASN A O 1
ATOM 1411 N N . SER A 1 173 ? 4.487 -15.426 2.270 1.00 94.50 173 SER A N 1
ATOM 1412 C CA . SER A 1 173 ? 5.563 -16.085 3.026 1.00 94.50 173 SER A CA 1
ATOM 1413 C C . SER A 1 173 ? 6.260 -15.188 4.050 1.00 94.50 173 SER A 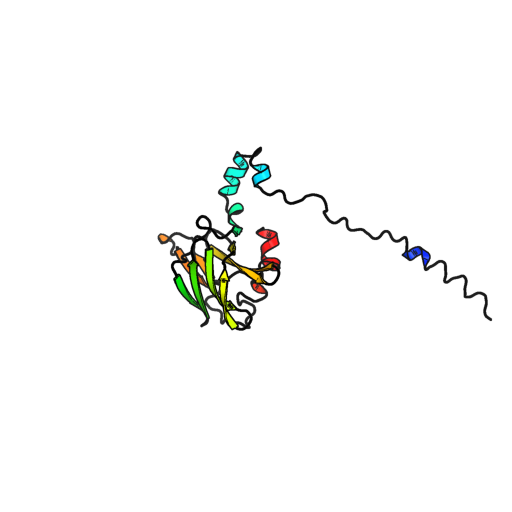C 1
ATOM 1415 O O . SER A 1 173 ? 6.995 -15.699 4.896 1.00 94.50 173 SER A O 1
ATOM 1417 N N . ARG A 1 174 ? 6.075 -13.864 3.972 1.00 95.25 174 ARG A N 1
ATOM 1418 C CA . ARG A 1 174 ? 6.801 -12.890 4.807 1.00 95.25 174 ARG A CA 1
ATOM 1419 C C . ARG A 1 174 ? 5.928 -12.162 5.816 1.00 95.25 174 ARG A C 1
ATOM 1421 O O . ARG A 1 174 ? 6.448 -11.732 6.840 1.00 95.25 174 ARG A O 1
ATOM 1428 N N . CYS A 1 175 ? 4.637 -12.022 5.533 1.00 96.00 175 CYS A N 1
ATOM 1429 C CA . CYS A 1 175 ? 3.760 -11.114 6.268 1.00 96.00 175 CYS A CA 1
ATOM 1430 C C . CYS A 1 175 ? 2.467 -11.793 6.734 1.00 96.00 175 CYS A C 1
ATOM 1432 O O . CYS A 1 175 ? 1.990 -11.487 7.826 1.00 96.00 175 CYS A O 1
ATOM 1434 N N . ALA A 1 176 ? 1.918 -12.727 5.949 1.00 95.00 176 ALA A N 1
ATOM 1435 C CA . ALA A 1 176 ? 0.582 -13.278 6.179 1.00 95.00 176 ALA A CA 1
ATOM 1436 C C . ALA A 1 176 ? 0.382 -13.837 7.592 1.00 95.00 176 ALA A C 1
ATOM 1438 O O . ALA A 1 176 ? -0.572 -13.465 8.258 1.00 95.00 176 ALA A O 1
ATOM 1439 N N . SER A 1 177 ? 1.329 -14.628 8.107 1.00 94.00 177 SER A N 1
ATOM 1440 C CA . SER A 1 177 ? 1.197 -15.285 9.417 1.00 94.00 177 SER A CA 1
ATOM 1441 C C . SER A 1 177 ? 0.945 -14.340 10.597 1.00 94.00 177 SER A C 1
ATOM 1443 O O . SER A 1 177 ? 0.485 -14.794 11.639 1.00 94.00 177 SER A O 1
ATOM 1445 N N . CYS A 1 178 ? 1.296 -13.059 10.460 1.00 94.44 178 CYS A N 1
ATOM 1446 C CA . CYS A 1 178 ? 1.152 -12.054 11.513 1.00 94.44 178 CYS A CA 1
ATOM 1447 C C . CYS A 1 178 ? 0.093 -10.990 11.193 1.00 94.44 178 CYS A C 1
ATOM 1449 O O . CYS A 1 178 ? -0.277 -10.224 12.081 1.00 94.44 178 CYS A O 1
ATOM 1451 N N . HIS A 1 179 ? -0.355 -10.902 9.939 1.00 94.06 179 HIS A N 1
ATOM 1452 C CA . HIS A 1 179 ? -1.170 -9.793 9.437 1.00 94.06 179 HIS A CA 1
ATOM 1453 C C . HIS A 1 179 ? -2.480 -10.239 8.770 1.00 94.06 179 HIS A C 1
ATOM 1455 O O . HIS A 1 179 ? -3.152 -9.403 8.166 1.00 94.06 179 HIS A O 1
ATOM 1461 N N . SER A 1 180 ? -2.838 -11.523 8.875 1.00 87.88 180 SER A N 1
ATOM 1462 C CA . SER A 1 180 ? -4.100 -12.112 8.398 1.00 87.88 180 SER A CA 1
ATOM 1463 C C . SER A 1 180 ? -4.908 -12.745 9.521 1.00 87.88 180 SER A C 1
ATOM 1465 O O . SER A 1 180 ? -4.256 -13.352 10.400 1.00 87.88 180 SER A O 1
#

Secondary structure (DSSP, 8-state):
--STTSSSSSTTTSTTSSS--------TT-----THHHHTT-HHHHHHHHHSTTTTSEEE-STTT--S--EEEEEEETTEEEEEEEETTEEEEEEE-TTS-EEEEEEEEEE--SSEEEEEEE-GGG-EEEEEEEEE-S-GGGT-SEEEESSSSS---TTSTTSTTSGGGBHHHHTHHHH-

Radius of gyration: 25.44 Å; Cα contacts (8 Å, |Δi|>4): 289; chains: 1; bounding box: 47×95×42 Å

pLDDT: mean 88.89, std 16.78, range [45.38, 98.81]